Protein AF-A0A815JJA4-F1 (afdb_monomer_lite)

Radius of gyration: 31.54 Å; chains: 1; bounding box: 96×45×86 Å

InterPro domains:
  IPR000884 Thrombospondin type-1 (TSP1) repeat [PF00090] (2-48)
  IPR000884 Thrombospondin type-1 (TSP1) repeat [PF00090] (183-233)
  IPR000884 Thrombospondin type-1 (TSP1) repeat [PS50092] (186-234)
  IPR000884 Thrombospondin type-1 (TSP1) repeat [SM00209] (2-52)
  IPR000884 Thrombospondin type-1 (TSP1) repeat [SM00209] (180-234)
  IPR009465 Spondin, N-terminal [PF06468] (95-160)
  IPR009465 Spondin, N-terminal [PS51020] (1-161)
  IPR036383 Thrombospondin type-1 repeat superfamily [G3DSA:2.20.100.10] (167-235)
  IPR036383 Thrombospondin type-1 repeat superfamily [SSF82895] (183-233)
  IPR038678 Spondin, N-terminal domain superfamily [G3DSA:2.60.40.2130] (51-97)
  IPR051418 Spondin/Thrombospondin type-1 domain-containing [PTHR11311] (97-177)

Secondary structure (DSSP, 8-state):
-BPPP--SSSSSSSSS-EEEEEB--SSHHHHHHTT-----EEEEEPPTT--PPS-S--SS-----S--EEEEEEEE---TTTS-SS--S-----------B-TTS-B--EEEEEE--EE-SSB---STTSPP-B-SSPPPPEE--GGG---TTSTT-SSPPPP-EEEEEEEE----S--S-PBPPPPPPSSSSSS-EEEEEEB---TTSTTTHHHHHTTS-SEEEEEE--PPPP-

Structure (mmCIF, N/CA/C/O backbone):
data_AF-A0A815JJA4-F1
#
_entry.id   AF-A0A815JJA4-F1
#
loop_
_atom_site.group_PDB
_atom_site.id
_atom_site.type_symbol
_atom_site.label_atom_id
_atom_site.label_alt_id
_atom_site.label_comp_id
_atom_site.label_asym_id
_atom_site.label_entity_id
_atom_site.label_seq_id
_atom_site.pdbx_PDB_ins_code
_atom_site.Cartn_x
_atom_site.Cartn_y
_atom_site.Cartn_z
_atom_site.occupancy
_atom_site.B_iso_or_equiv
_atom_site.auth_seq_id
_atom_site.auth_comp_id
_atom_site.auth_asym_id
_atom_site.auth_atom_id
_atom_site.pdbx_PDB_model_num
ATOM 1 N N . MET A 1 1 ? 33.735 -17.388 -1.262 1.00 70.00 1 MET A N 1
ATOM 2 C CA . MET A 1 1 ? 32.802 -16.252 -1.071 1.00 70.00 1 MET A CA 1
ATOM 3 C C . MET A 1 1 ? 31.703 -16.696 -0.119 1.00 70.00 1 MET A C 1
ATOM 5 O O . MET A 1 1 ? 31.458 -17.895 -0.048 1.00 70.00 1 MET A O 1
ATOM 9 N N . TRP A 1 2 ? 31.114 -15.778 0.650 1.00 73.12 2 TRP A N 1
ATOM 10 C CA . TRP A 1 2 ? 29.943 -16.099 1.474 1.00 73.12 2 TRP A CA 1
ATOM 11 C C . TRP A 1 2 ? 28.730 -16.362 0.584 1.00 73.12 2 TRP A C 1
ATOM 13 O O . TRP A 1 2 ? 28.576 -15.696 -0.438 1.00 73.12 2 TRP A O 1
ATOM 23 N N . SER A 1 3 ? 27.900 -17.328 0.972 1.00 71.81 3 SER A N 1
ATOM 24 C CA . SER A 1 3 ? 26.558 -17.484 0.429 1.00 71.81 3 SER A CA 1
ATOM 25 C C . SER A 1 3 ? 25.714 -16.267 0.797 1.00 71.81 3 SER A C 1
ATOM 27 O O . SER A 1 3 ? 25.998 -15.564 1.776 1.00 71.81 3 SER A O 1
ATOM 29 N N . GLU A 1 4 ? 24.632 -16.070 0.053 1.00 70.50 4 GLU A N 1
ATOM 30 C CA . GLU A 1 4 ? 23.529 -15.240 0.525 1.00 70.50 4 GLU A CA 1
ATOM 31 C C . GLU A 1 4 ? 23.043 -15.738 1.897 1.00 70.50 4 GLU A C 1
ATOM 33 O O . GLU A 1 4 ? 23.213 -16.915 2.253 1.00 70.50 4 GLU A O 1
ATOM 38 N N . TRP A 1 5 ? 22.466 -14.832 2.686 1.00 69.50 5 TRP A N 1
ATOM 39 C CA . TRP A 1 5 ? 21.755 -15.212 3.905 1.00 69.50 5 TRP A CA 1
ATOM 40 C C . TRP A 1 5 ? 20.581 -16.120 3.551 1.00 69.50 5 TRP A C 1
ATOM 42 O O . TRP A 1 5 ? 19.977 -15.962 2.490 1.00 69.50 5 TRP A O 1
ATOM 52 N N . SER A 1 6 ? 20.250 -17.068 4.431 1.00 63.69 6 SER A N 1
ATOM 53 C CA . SER A 1 6 ? 19.069 -17.922 4.278 1.00 63.69 6 SER A CA 1
ATOM 54 C C . SER A 1 6 ? 17.806 -17.058 4.107 1.00 63.69 6 SER A C 1
ATOM 56 O O . SER A 1 6 ? 17.269 -16.548 5.089 1.00 63.69 6 SER A O 1
ATOM 58 N N . SER A 1 7 ? 17.358 -16.857 2.864 1.00 52.59 7 SER A N 1
ATOM 59 C CA . SER A 1 7 ? 16.319 -15.884 2.491 1.00 52.59 7 SER A CA 1
ATOM 60 C C . SER A 1 7 ? 15.011 -16.523 2.027 1.00 52.59 7 SER A C 1
ATOM 62 O O . SER A 1 7 ? 14.192 -15.864 1.389 1.00 52.59 7 SER A O 1
ATOM 64 N N . TYR A 1 8 ? 14.767 -17.793 2.354 1.00 37.53 8 TYR A N 1
ATOM 65 C CA . TYR A 1 8 ? 13.607 -18.499 1.821 1.00 37.53 8 TYR A CA 1
ATOM 66 C C . TYR A 1 8 ? 12.858 -19.300 2.888 1.00 37.53 8 TYR A C 1
ATOM 68 O O . TYR A 1 8 ? 13.294 -20.363 3.309 1.00 37.53 8 TYR A O 1
ATOM 76 N N . MET A 1 9 ? 11.742 -18.709 3.323 1.00 42.72 9 MET A N 1
ATOM 77 C CA . MET A 1 9 ? 10.425 -19.300 3.629 1.00 42.72 9 MET A CA 1
ATOM 78 C C . MET A 1 9 ? 10.256 -20.504 4.555 1.00 42.72 9 MET A C 1
ATOM 80 O O . MET A 1 9 ? 9.114 -20.797 4.893 1.00 42.72 9 MET A O 1
ATOM 84 N N . ASP A 1 10 ? 11.312 -21.093 5.096 1.00 37.72 10 ASP A N 1
ATOM 85 C CA . ASP A 1 10 ? 11.188 -22.093 6.152 1.00 37.72 10 ASP A CA 1
ATOM 86 C C . ASP A 1 10 ? 11.590 -21.485 7.511 1.00 37.72 10 ASP A C 1
ATOM 88 O O . ASP A 1 10 ? 12.739 -21.464 7.942 1.00 37.72 10 ASP A O 1
ATOM 92 N N . ALA A 1 11 ? 10.577 -20.939 8.186 1.00 44.81 11 ALA A N 1
ATOM 93 C CA . ALA A 1 11 ? 10.366 -21.073 9.631 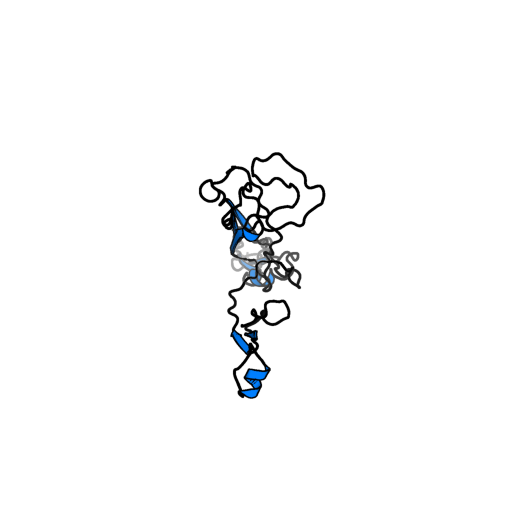1.00 44.81 11 ALA A CA 1
ATOM 94 C C . ALA A 1 11 ? 11.340 -20.466 10.677 1.00 44.81 11 ALA A C 1
ATOM 96 O O . ALA A 1 11 ? 11.295 -20.924 11.817 1.00 44.81 11 ALA A O 1
ATOM 97 N N . ILE A 1 12 ? 12.147 -19.422 10.418 1.00 44.44 12 ILE A N 1
ATOM 98 C CA . ILE A 1 12 ? 13.010 -18.858 11.504 1.00 44.44 12 ILE A CA 1
ATOM 99 C C . ILE A 1 12 ? 12.819 -17.356 11.805 1.00 44.44 12 ILE A C 1
ATOM 101 O O . ILE A 1 12 ? 13.187 -16.900 12.885 1.00 44.44 12 ILE A O 1
ATOM 105 N N . CYS A 1 13 ? 12.146 -16.575 10.954 1.00 45.44 13 CYS A N 1
ATOM 106 C CA . CYS A 1 13 ? 12.054 -15.111 11.146 1.00 45.44 13 CYS A CA 1
ATOM 107 C C . CYS A 1 13 ? 10.686 -14.583 11.625 1.00 45.44 13 CYS A C 1
ATOM 109 O O . CYS A 1 13 ? 10.365 -13.421 11.399 1.00 45.44 13 CYS A O 1
ATOM 111 N N . HIS A 1 14 ? 9.867 -15.397 12.299 1.00 41.44 14 HIS A N 1
ATOM 112 C CA . HIS A 1 14 ? 8.566 -14.947 12.834 1.00 41.44 14 HIS A CA 1
ATOM 113 C C . HIS A 1 14 ? 8.586 -14.577 14.335 1.00 41.44 14 HIS A C 1
ATOM 115 O O . HIS A 1 14 ? 7.552 -14.223 14.897 1.00 41.44 14 HIS A O 1
ATOM 121 N N . ARG A 1 15 ? 9.757 -14.634 14.988 1.00 48.94 15 ARG A N 1
ATOM 122 C CA . ARG A 1 15 ? 10.053 -14.244 16.390 1.00 48.94 15 ARG A CA 1
ATOM 123 C C . ARG A 1 15 ? 11.509 -13.729 16.470 1.00 48.94 15 ARG A C 1
ATOM 125 O O . ARG A 1 15 ? 12.200 -13.866 15.460 1.00 48.94 15 ARG A O 1
ATOM 132 N N . PRO A 1 16 ? 12.017 -13.161 17.594 1.00 50.44 16 PRO A N 1
ATOM 133 C CA . PRO A 1 16 ? 13.457 -12.914 17.742 1.00 50.44 16 PRO A CA 1
ATOM 134 C C . PRO A 1 16 ? 14.233 -14.198 17.421 1.00 50.44 16 PRO A C 1
ATOM 136 O O . PRO A 1 16 ? 14.114 -15.198 18.126 1.00 50.44 16 PRO A O 1
ATOM 139 N N . GLY A 1 17 ? 14.957 -14.174 16.305 1.00 53.09 17 GLY A N 1
ATOM 140 C CA . GLY A 1 17 ? 15.601 -15.332 15.696 1.00 53.09 17 GLY A CA 1
ATOM 141 C C . GLY A 1 17 ? 16.920 -14.943 15.036 1.00 53.09 17 GLY A C 1
ATOM 142 O O . GLY A 1 17 ? 17.246 -13.758 14.916 1.00 53.09 17 GLY A O 1
ATOM 143 N N . THR A 1 18 ? 17.686 -15.944 14.616 1.00 64.25 18 THR A N 1
ATOM 144 C CA . THR A 1 18 ? 19.052 -15.778 14.106 1.00 64.25 18 THR A CA 1
ATOM 145 C C . THR A 1 18 ? 19.139 -16.332 12.682 1.00 64.25 18 THR A C 1
ATOM 147 O O . THR A 1 18 ? 18.810 -17.495 12.464 1.00 64.25 18 THR A O 1
ATOM 150 N N . GLN A 1 19 ? 19.561 -15.519 11.710 1.00 70.19 19 GLN A N 1
ATOM 151 C CA . GLN A 1 19 ? 19.849 -15.951 10.335 1.00 70.19 19 GLN A CA 1
ATOM 152 C C . GLN A 1 19 ? 21.268 -16.505 10.227 1.00 70.19 19 GLN A C 1
ATOM 154 O O . GLN A 1 19 ? 22.142 -16.108 11.000 1.00 70.19 19 GLN A O 1
ATOM 159 N N . ILE A 1 20 ? 21.496 -17.405 9.263 1.00 72.69 20 ILE A N 1
ATOM 160 C CA . ILE A 1 20 ? 22.788 -18.071 9.043 1.00 72.69 20 ILE A CA 1
ATOM 161 C C . ILE A 1 20 ? 23.203 -17.939 7.573 1.00 72.69 20 ILE A C 1
ATOM 163 O O . ILE A 1 20 ? 22.369 -18.025 6.670 1.00 72.69 20 ILE A O 1
ATOM 167 N N . ARG A 1 21 ? 24.499 -17.751 7.321 1.00 77.75 21 ARG A N 1
ATOM 168 C CA . ARG A 1 21 ? 25.115 -17.916 5.996 1.00 77.75 21 ARG A CA 1
ATOM 169 C C . ARG A 1 21 ? 26.373 -18.760 6.095 1.00 77.75 21 ARG A C 1
ATOM 171 O O . ARG A 1 21 ? 27.016 -18.792 7.145 1.00 77.75 21 ARG A O 1
ATOM 178 N N . THR A 1 22 ? 26.744 -19.414 5.000 1.00 80.50 22 THR A N 1
ATOM 179 C CA . THR A 1 22 ? 27.909 -20.305 4.963 1.00 80.50 22 THR A CA 1
ATOM 180 C C . THR A 1 22 ? 28.898 -19.875 3.886 1.00 80.50 22 THR A C 1
ATOM 182 O O . THR A 1 22 ? 28.557 -19.157 2.950 1.00 80.50 22 THR A O 1
ATOM 185 N N . ARG A 1 23 ? 30.162 -20.265 4.010 1.00 82.75 23 ARG A N 1
ATOM 186 C CA . ARG A 1 23 ? 31.167 -20.115 2.951 1.00 82.75 23 ARG A CA 1
ATOM 187 C C . ARG A 1 23 ? 31.972 -21.393 2.823 1.00 82.75 23 ARG A C 1
ATOM 189 O O . ARG A 1 23 ? 32.096 -22.155 3.770 1.00 82.75 23 ARG A O 1
ATOM 196 N N . THR A 1 24 ? 32.585 -21.602 1.670 1.00 81.75 24 THR A N 1
ATOM 197 C CA . THR A 1 24 ? 33.495 -22.730 1.449 1.00 81.75 24 THR A CA 1
ATOM 198 C C . THR A 1 24 ? 34.906 -22.232 1.160 1.00 81.75 24 THR A C 1
ATOM 200 O O . THR A 1 24 ? 35.096 -21.117 0.660 1.00 81.75 24 THR A O 1
ATOM 203 N N . TYR A 1 25 ? 35.905 -23.067 1.457 1.00 78.38 25 TYR A N 1
ATOM 204 C CA . TYR A 1 25 ? 37.277 -22.831 1.010 1.00 78.38 25 TYR A CA 1
ATOM 205 C C . TYR A 1 25 ? 37.347 -22.843 -0.519 1.00 78.38 25 TYR A C 1
ATOM 207 O O . TYR A 1 25 ? 36.684 -23.659 -1.161 1.00 78.38 25 TYR A O 1
ATOM 215 N N . ALA A 1 26 ? 38.154 -21.945 -1.089 1.00 77.88 26 ALA A N 1
ATOM 216 C CA . ALA A 1 26 ? 38.373 -21.879 -2.535 1.00 77.88 26 ALA A CA 1
ATOM 217 C C . ALA A 1 26 ? 38.993 -23.182 -3.077 1.00 77.88 26 ALA A C 1
ATOM 219 O O . ALA A 1 26 ? 38.579 -23.661 -4.127 1.00 77.88 26 ALA A O 1
ATOM 220 N N . ASP A 1 27 ? 39.909 -23.792 -2.314 1.00 82.31 27 ASP A N 1
ATOM 221 C CA . ASP A 1 27 ? 40.402 -25.155 -2.522 1.00 82.31 27 ASP A CA 1
ATOM 222 C C . ASP A 1 27 ? 40.318 -25.933 -1.203 1.00 82.31 27 ASP A C 1
ATOM 224 O O . ASP A 1 27 ? 41.052 -25.687 -0.242 1.00 82.31 27 ASP A O 1
ATOM 228 N N . LYS A 1 28 ? 39.392 -26.893 -1.158 1.00 80.44 28 LYS A N 1
ATOM 229 C CA . LYS A 1 28 ? 39.133 -27.720 0.023 1.00 80.44 28 LYS A CA 1
ATOM 230 C C . LYS A 1 28 ? 40.319 -28.623 0.376 1.00 80.44 28 LYS A C 1
ATOM 232 O O . LYS A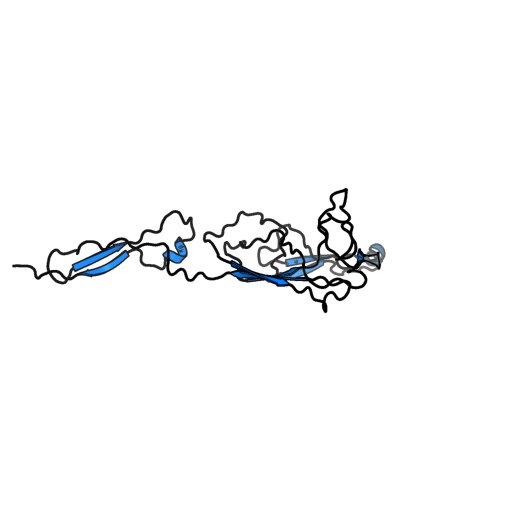 1 28 ? 40.544 -28.869 1.556 1.00 80.44 28 LYS A O 1
ATOM 237 N N . ARG A 1 29 ? 41.078 -29.114 -0.612 1.00 82.12 29 ARG A N 1
ATOM 238 C CA . ARG A 1 29 ? 42.210 -30.027 -0.381 1.00 82.12 29 ARG A CA 1
ATOM 239 C C . ARG A 1 29 ? 43.414 -29.274 0.165 1.00 82.12 29 ARG A C 1
ATOM 241 O O . ARG A 1 29 ? 44.004 -29.730 1.140 1.00 82.12 29 ARG A O 1
ATOM 248 N N . ALA A 1 30 ? 43.725 -28.111 -0.407 1.00 85.06 30 ALA A N 1
ATOM 249 C CA . ALA A 1 30 ? 44.793 -27.249 0.096 1.00 85.06 30 ALA A CA 1
ATOM 250 C C . ALA A 1 30 ? 44.508 -26.770 1.532 1.00 85.06 30 ALA A C 1
ATOM 252 O O . ALA A 1 30 ? 45.386 -26.840 2.387 1.00 85.06 30 ALA A O 1
ATOM 253 N N . ALA A 1 31 ? 43.264 -26.373 1.828 1.00 80.19 31 ALA A N 1
ATOM 254 C CA . ALA A 1 31 ? 42.859 -25.952 3.172 1.00 80.19 31 ALA A CA 1
ATOM 255 C C . ALA A 1 31 ? 42.917 -27.091 4.210 1.00 80.19 31 ALA A C 1
ATOM 257 O O . ALA A 1 31 ? 43.327 -26.871 5.348 1.00 80.19 31 ALA A O 1
ATOM 258 N N . MET A 1 32 ? 42.545 -28.317 3.818 1.00 80.12 32 MET A N 1
ATOM 259 C CA . MET A 1 32 ? 42.655 -29.502 4.681 1.00 80.12 32 MET A CA 1
ATOM 260 C C . MET A 1 32 ? 44.113 -29.893 4.946 1.00 80.12 32 MET A C 1
ATOM 262 O O . MET A 1 32 ? 44.450 -30.220 6.080 1.00 80.12 32 MET A O 1
ATOM 266 N N . ALA A 1 33 ? 44.980 -29.817 3.930 1.00 84.00 33 ALA A N 1
ATOM 267 C CA . ALA A 1 33 ? 46.415 -30.070 4.075 1.00 84.00 33 ALA A CA 1
ATOM 268 C C . ALA A 1 33 ? 47.118 -29.008 4.942 1.00 84.00 33 ALA A C 1
ATOM 270 O O . ALA A 1 33 ? 48.091 -29.317 5.623 1.00 84.00 33 ALA A O 1
ATOM 271 N N . ALA A 1 34 ? 46.607 -27.773 4.943 1.00 85.06 34 ALA A N 1
ATOM 272 C CA . ALA A 1 34 ? 47.096 -26.667 5.763 1.00 85.06 34 ALA A CA 1
ATOM 273 C C . ALA A 1 34 ? 46.425 -26.567 7.150 1.00 85.06 34 ALA A C 1
ATOM 275 O O . ALA A 1 34 ? 46.671 -25.602 7.870 1.00 85.06 34 ALA A O 1
ATOM 276 N N . HIS A 1 35 ? 45.576 -27.532 7.530 1.00 85.38 35 HIS A N 1
ATOM 277 C CA . HIS A 1 35 ? 44.852 -27.553 8.809 1.00 85.38 35 HIS A CA 1
ATOM 278 C C . HIS A 1 35 ? 44.078 -26.258 9.130 1.00 85.38 35 HIS A C 1
ATOM 280 O O . HIS A 1 35 ? 44.034 -25.818 10.279 1.00 85.38 35 HIS A O 1
ATOM 286 N N . CYS A 1 36 ? 43.443 -25.633 8.135 1.00 77.81 36 CYS A N 1
ATOM 287 C CA . CYS A 1 36 ? 42.623 -24.446 8.378 1.00 77.81 36 CYS A CA 1
ATOM 288 C C . CYS A 1 36 ? 41.394 -24.784 9.248 1.00 77.81 36 CYS A C 1
ATOM 290 O O . CYS A 1 36 ? 40.641 -25.702 8.927 1.00 77.81 36 CYS A O 1
ATOM 292 N N . THR A 1 37 ? 41.162 -24.014 10.317 1.00 76.25 37 THR A N 1
ATOM 293 C CA . THR A 1 37 ? 40.048 -24.191 11.276 1.00 76.25 37 THR A CA 1
ATOM 294 C C . THR A 1 37 ? 39.098 -22.990 11.315 1.00 76.25 37 THR A C 1
ATOM 296 O O . THR A 1 37 ? 38.475 -22.694 12.334 1.00 76.25 37 THR A O 1
ATOM 299 N N . GLU A 1 38 ? 38.985 -22.255 10.207 1.00 76.31 38 GLU A N 1
ATOM 300 C CA . GLU A 1 38 ? 38.074 -21.110 10.149 1.00 76.31 38 GLU A CA 1
ATOM 301 C C . GLU A 1 38 ? 36.610 -21.547 10.263 1.00 76.31 38 GLU A C 1
ATOM 303 O O . GLU A 1 38 ? 36.169 -22.460 9.566 1.00 76.31 38 GLU A O 1
ATOM 308 N N . HIS A 1 39 ? 35.831 -20.835 11.081 1.00 73.19 39 HIS A N 1
ATOM 309 C CA . HIS A 1 39 ? 34.388 -21.034 11.142 1.00 73.19 39 HIS A CA 1
ATOM 310 C C . HIS A 1 39 ? 33.769 -20.614 9.799 1.00 73.19 39 HIS A C 1
ATOM 312 O O . HIS A 1 39 ? 33.874 -19.462 9.358 1.00 73.19 39 HIS A O 1
ATOM 318 N N . LEU A 1 40 ? 33.173 -21.585 9.110 1.00 82.56 40 LEU A N 1
ATOM 319 C CA . LEU A 1 40 ? 32.601 -21.425 7.773 1.00 82.56 40 LEU A CA 1
ATOM 320 C C . LEU A 1 40 ? 31.126 -21.009 7.805 1.00 82.56 40 LEU A C 1
ATOM 322 O O . LEU A 1 40 ? 30.512 -20.862 6.752 1.00 82.56 40 LEU A O 1
ATOM 326 N N . GLU A 1 41 ? 30.583 -20.773 8.997 1.00 81.31 41 GLU A N 1
ATOM 327 C CA . GLU A 1 41 ? 29.208 -20.344 9.238 1.00 81.31 41 GLU A CA 1
ATOM 328 C C . GLU A 1 41 ? 29.199 -19.025 10.008 1.00 81.31 41 GLU A C 1
ATOM 330 O O . GLU A 1 41 ? 29.985 -18.836 10.941 1.00 81.31 41 GLU A O 1
ATOM 335 N N . GLN A 1 42 ? 28.306 -18.117 9.628 1.00 83.06 42 GLN A N 1
ATOM 336 C CA . GLN A 1 42 ? 28.081 -16.858 10.327 1.00 83.06 42 GLN A CA 1
ATOM 337 C C . GLN A 1 42 ? 26.613 -16.734 10.707 1.00 83.06 42 GLN A C 1
ATOM 339 O O . GLN A 1 42 ? 25.745 -17.024 9.890 1.00 83.06 42 GLN A O 1
ATOM 344 N N . GLN A 1 43 ? 26.364 -16.261 11.927 1.00 79.06 43 GLN A N 1
ATOM 345 C CA . GLN A 1 43 ? 25.036 -16.054 12.489 1.00 79.06 43 GLN A CA 1
ATOM 346 C C . GLN A 1 43 ? 24.777 -14.564 12.761 1.00 79.06 43 GLN A C 1
ATOM 348 O O . GLN A 1 43 ? 25.689 -13.854 13.186 1.00 79.06 43 GLN A O 1
ATOM 353 N N . GLN A 1 44 ? 23.550 -14.087 12.534 1.00 73.44 44 GLN A N 1
ATOM 354 C CA . GLN A 1 44 ? 23.136 -12.705 12.810 1.00 73.44 44 GLN A CA 1
ATOM 355 C C . GLN A 1 44 ? 21.711 -12.649 13.382 1.00 73.44 44 GLN A C 1
ATOM 357 O O . GLN A 1 44 ? 20.813 -13.308 12.868 1.00 73.44 44 GLN A O 1
ATOM 362 N N . GLN A 1 45 ? 21.488 -11.842 14.427 1.00 63.25 45 GLN A N 1
ATOM 363 C CA . GLN A 1 45 ? 20.147 -11.589 14.971 1.00 63.25 45 GLN A CA 1
ATOM 364 C C . GLN A 1 45 ? 19.293 -10.766 14.005 1.00 63.25 45 GLN A C 1
ATOM 366 O O . GLN A 1 45 ? 19.736 -9.744 13.479 1.00 63.25 45 GLN A O 1
ATOM 371 N N . CYS A 1 46 ? 18.044 -11.188 13.821 1.00 58.03 46 CYS A N 1
ATOM 372 C CA . CYS A 1 46 ? 17.061 -10.443 13.045 1.00 58.03 46 CYS A CA 1
ATOM 373 C C . CYS A 1 46 ? 16.567 -9.242 13.858 1.00 58.03 46 CYS A C 1
ATOM 375 O O . CYS A 1 46 ? 16.036 -9.418 14.956 1.00 58.03 46 CYS A O 1
ATOM 377 N N . THR A 1 47 ? 16.679 -8.031 13.317 1.00 53.03 47 THR A N 1
ATOM 378 C CA . THR A 1 47 ? 15.898 -6.884 13.793 1.00 53.03 47 THR A CA 1
ATOM 379 C C . THR A 1 47 ? 14.523 -6.929 13.120 1.00 53.03 47 THR A C 1
ATOM 381 O O . THR A 1 47 ? 14.416 -7.257 11.940 1.00 53.03 47 THR A O 1
ATOM 384 N N . LEU A 1 48 ? 13.446 -6.639 13.858 1.00 49.75 48 LEU A N 1
ATOM 385 C CA . LEU A 1 48 ? 12.049 -6.697 13.381 1.00 49.75 48 LEU A CA 1
ATOM 386 C C . LEU A 1 48 ? 11.690 -5.640 12.307 1.00 49.75 48 LEU A C 1
ATOM 388 O O . LEU A 1 48 ? 10.520 -5.348 12.093 1.00 49.75 48 LEU A O 1
ATOM 392 N N . GLU A 1 49 ? 12.664 -5.069 11.603 1.00 41.12 49 GLU A N 1
ATOM 393 C CA . GLU A 1 49 ? 12.455 -3.984 10.634 1.00 41.12 49 GLU A CA 1
ATOM 394 C C . GLU A 1 49 ? 12.327 -4.452 9.180 1.00 41.12 49 GLU A C 1
ATOM 396 O O . GLU A 1 49 ? 12.377 -3.643 8.256 1.00 41.12 49 GLU A O 1
ATOM 401 N N . TYR A 1 50 ? 12.123 -5.748 8.943 1.00 39.56 50 TYR A N 1
ATOM 402 C CA . TYR A 1 50 ? 11.883 -6.252 7.595 1.00 39.56 50 TYR A CA 1
ATOM 403 C C . TYR A 1 50 ? 10.409 -6.605 7.399 1.00 39.56 50 TYR A C 1
ATOM 405 O O . TYR A 1 50 ? 9.978 -7.716 7.703 1.00 39.56 50 TYR A O 1
ATOM 413 N N . ILE A 1 51 ? 9.637 -5.651 6.872 1.00 44.91 51 ILE A N 1
ATOM 414 C CA . ILE A 1 51 ? 8.360 -5.936 6.209 1.00 44.91 51 ILE A CA 1
ATOM 415 C C . ILE A 1 51 ? 8.728 -6.454 4.812 1.00 44.91 51 ILE A C 1
ATOM 417 O O . ILE A 1 51 ? 9.223 -5.669 3.997 1.00 44.91 51 ILE A O 1
ATOM 421 N N . PRO A 1 52 ? 8.553 -7.752 4.507 1.00 43.00 52 PRO A N 1
ATOM 422 C CA . PRO A 1 52 ? 8.857 -8.258 3.180 1.00 43.00 52 PRO A CA 1
ATOM 423 C C . PRO A 1 52 ? 7.931 -7.578 2.174 1.00 43.00 52 PRO A C 1
ATOM 425 O O . PRO A 1 52 ? 6.717 -7.521 2.382 1.00 43.00 52 PRO A O 1
ATOM 428 N N . LYS A 1 53 ? 8.497 -7.092 1.066 1.00 42.44 53 LYS A N 1
ATOM 429 C CA . LYS A 1 53 ? 7.714 -6.769 -0.129 1.00 42.44 53 LYS A CA 1
ATOM 430 C C . LYS A 1 53 ? 6.889 -8.006 -0.495 1.00 42.44 53 LYS A C 1
ATOM 432 O O . LYS A 1 53 ? 7.441 -9.092 -0.673 1.00 42.44 53 LYS A O 1
ATOM 437 N N . ALA A 1 54 ? 5.572 -7.841 -0.502 1.00 42.69 54 ALA A N 1
ATOM 438 C CA . ALA A 1 54 ? 4.597 -8.912 -0.614 1.00 42.69 54 ALA A CA 1
ATOM 439 C C . ALA A 1 54 ? 4.803 -9.740 -1.893 1.00 42.69 54 ALA A C 1
ATOM 441 O O . ALA A 1 54 ? 4.644 -9.225 -2.993 1.00 42.69 54 ALA A O 1
ATOM 442 N N . VAL A 1 55 ? 5.116 -11.034 -1.745 1.00 43.41 55 VAL A N 1
ATOM 443 C CA . VAL A 1 55 ? 4.862 -12.057 -2.786 1.00 43.41 55 VAL A CA 1
ATOM 444 C C . VAL A 1 55 ? 4.277 -13.354 -2.207 1.00 43.41 55 VAL A C 1
ATOM 446 O O . VAL A 1 55 ? 3.922 -14.254 -2.957 1.00 43.41 55 VAL A O 1
ATOM 449 N N . HIS A 1 56 ? 4.059 -13.474 -0.896 1.00 43.31 56 HIS A N 1
ATOM 450 C CA . HIS A 1 56 ? 3.308 -14.614 -0.371 1.00 43.31 56 HIS A CA 1
ATOM 451 C C . HIS A 1 56 ? 2.050 -14.144 0.324 1.00 43.31 56 HIS A C 1
ATOM 453 O O . HIS A 1 56 ? 2.127 -13.465 1.343 1.00 43.31 56 HIS A O 1
ATOM 459 N N . ARG A 1 57 ? 0.907 -14.587 -0.221 1.00 45.81 57 ARG A N 1
ATOM 460 C CA . ARG A 1 57 ? -0.338 -14.729 0.533 1.00 45.81 57 ARG A CA 1
ATOM 461 C C . ARG A 1 57 ? 0.059 -15.316 1.893 1.00 45.81 57 ARG A C 1
ATOM 463 O O . ARG A 1 57 ? 0.636 -16.411 1.888 1.00 45.81 57 ARG A O 1
ATOM 470 N N . PRO A 1 58 ? -0.161 -14.618 3.019 1.00 49.16 58 PRO A N 1
ATOM 471 C CA . PRO A 1 58 ? 0.213 -15.147 4.316 1.00 49.16 58 PRO A CA 1
ATOM 472 C C . PRO A 1 58 ? -0.399 -16.547 4.463 1.00 49.16 58 PRO A C 1
ATOM 474 O O . PRO A 1 58 ? -1.523 -16.773 4.005 1.00 49.16 58 PRO A O 1
ATOM 477 N N . PRO A 1 59 ? 0.309 -17.510 5.080 1.00 56.44 59 PRO A N 1
ATOM 478 C CA . PRO A 1 59 ? -0.210 -18.868 5.267 1.00 56.44 59 PRO A CA 1
ATOM 479 C C . PRO A 1 59 ? -1.490 -18.911 6.122 1.00 56.44 59 PRO A C 1
ATOM 481 O O . PRO A 1 59 ? -2.097 -19.969 6.271 1.00 56.44 59 PRO A O 1
ATOM 484 N N . TYR A 1 60 ? -1.920 -17.763 6.651 1.00 57.22 60 TYR A N 1
ATOM 485 C CA . TYR A 1 60 ? -3.112 -17.597 7.458 1.00 57.22 60 TYR A CA 1
ATOM 486 C C . TYR A 1 60 ? -4.070 -16.599 6.797 1.00 57.22 60 TYR A C 1
ATOM 488 O O . TYR A 1 60 ? -3.626 -15.550 6.319 1.00 57.22 60 TYR A O 1
ATOM 496 N N . PRO A 1 61 ? -5.384 -16.890 6.781 1.00 70.00 61 PRO A N 1
ATOM 497 C CA . PRO A 1 61 ? -6.385 -15.892 6.432 1.00 70.00 61 PRO A CA 1
ATOM 498 C C . PRO A 1 61 ? -6.261 -14.689 7.376 1.00 70.00 61 PRO A C 1
ATOM 500 O O . PRO A 1 61 ? -5.886 -14.847 8.540 1.00 70.00 61 PRO A O 1
ATOM 503 N N . CYS A 1 62 ? -6.569 -13.491 6.875 1.00 73.38 62 CYS A N 1
ATOM 504 C CA . CYS A 1 62 ? -6.534 -12.276 7.684 1.00 73.38 62 CYS A CA 1
ATOM 505 C C . CYS A 1 62 ? -7.356 -12.455 8.973 1.00 73.38 62 CYS A C 1
ATOM 507 O O . CYS A 1 62 ? -8.515 -12.863 8.918 1.00 73.38 62 CYS A O 1
ATOM 509 N N . CYS A 1 63 ? -6.735 -12.155 10.118 1.00 69.69 63 CYS A N 1
ATOM 510 C CA . CYS A 1 63 ? -7.339 -12.235 11.450 1.00 69.69 63 CYS A CA 1
ATOM 511 C C . CYS A 1 63 ? -7.640 -10.861 12.057 1.00 69.69 63 CYS A C 1
ATOM 513 O O . CYS A 1 63 ? -7.995 -10.793 13.229 1.00 69.69 63 CYS A O 1
ATOM 515 N N . ALA A 1 64 ? -7.473 -9.772 11.296 1.00 73.38 64 ALA A N 1
ATOM 516 C CA . ALA A 1 64 ? -7.985 -8.471 11.706 1.00 73.38 64 ALA A CA 1
ATOM 517 C C . ALA A 1 64 ? -9.517 -8.530 11.737 1.00 73.38 64 ALA A C 1
ATOM 519 O O . ALA A 1 64 ? -10.147 -9.140 10.872 1.00 73.38 64 ALA A O 1
ATOM 520 N N . CYS A 1 65 ? -10.106 -7.936 12.763 1.00 60.03 65 CYS A N 1
ATOM 521 C CA . CYS A 1 65 ? -11.509 -8.169 13.105 1.00 60.03 65 CYS A CA 1
ATOM 522 C C . CYS A 1 65 ? -12.368 -6.899 13.049 1.00 60.03 65 CYS A C 1
ATOM 524 O O . CYS A 1 65 ? -13.575 -6.964 13.268 1.00 60.03 65 CYS A O 1
ATOM 526 N N . ASP A 1 66 ? -11.747 -5.753 12.790 1.00 68.88 66 ASP A N 1
ATOM 527 C CA . ASP A 1 66 ? -12.394 -4.503 12.417 1.00 68.88 66 ASP A CA 1
ATOM 528 C C . ASP A 1 66 ? -12.101 -4.180 10.946 1.00 68.88 66 ASP A C 1
ATOM 530 O O . ASP A 1 66 ? -11.247 -4.804 10.323 1.00 68.88 66 ASP A O 1
ATOM 534 N N . GLU A 1 67 ? -12.817 -3.217 10.374 1.00 77.88 67 GLU A N 1
ATOM 535 C CA . GLU A 1 67 ? -12.513 -2.685 9.046 1.00 77.88 67 GLU A CA 1
ATOM 536 C C . GLU A 1 67 ? -11.606 -1.458 9.175 1.00 77.88 67 GLU A C 1
ATOM 538 O O . GLU A 1 67 ? -11.777 -0.631 10.071 1.00 77.88 67 GLU A O 1
ATOM 543 N N . ALA A 1 68 ? -10.666 -1.297 8.244 1.00 79.06 68 ALA A N 1
ATOM 544 C CA . ALA A 1 68 ? -9.834 -0.103 8.160 1.00 79.06 68 ALA A CA 1
ATOM 545 C C . ALA A 1 68 ? -10.077 0.644 6.851 1.00 79.06 68 ALA A C 1
ATOM 547 O O . ALA A 1 68 ? -10.164 0.052 5.773 1.00 79.06 68 ALA A O 1
ATOM 548 N N . LYS A 1 69 ? -10.134 1.975 6.941 1.00 84.38 69 LYS A N 1
ATOM 549 C CA . LYS A 1 69 ? -10.125 2.848 5.767 1.00 84.38 69 LYS A CA 1
ATOM 550 C C . LYS A 1 69 ? -8.702 3.303 5.481 1.00 84.38 69 LYS A C 1
ATOM 552 O O . LY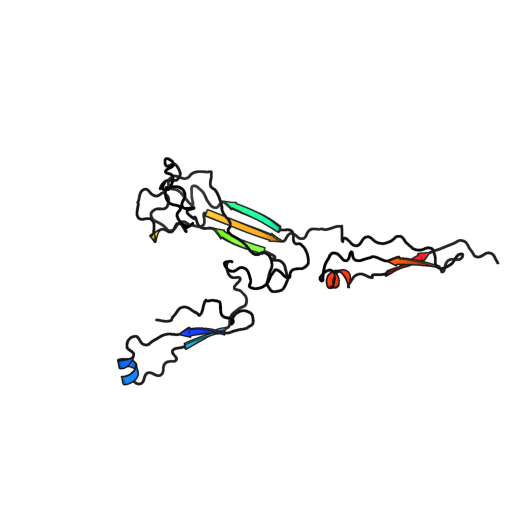S A 1 69 ? -7.929 3.617 6.387 1.00 84.38 69 LYS A O 1
ATOM 557 N N . PHE A 1 70 ? -8.377 3.374 4.199 1.00 88.38 70 PHE A N 1
ATOM 558 C CA . PHE A 1 70 ? -7.058 3.750 3.717 1.00 88.38 70 PHE A CA 1
ATOM 559 C C . PHE A 1 70 ? -7.168 4.850 2.675 1.00 88.38 70 PHE A C 1
ATOM 561 O O . PHE A 1 70 ? -8.059 4.839 1.827 1.00 88.38 70 PHE A O 1
ATOM 568 N N . GLN A 1 71 ? -6.228 5.784 2.726 1.00 90.38 71 GLN A N 1
ATOM 569 C CA . GLN A 1 71 ? -5.989 6.741 1.663 1.00 90.38 71 GLN A CA 1
ATOM 570 C C . GLN A 1 71 ? -4.853 6.223 0.787 1.00 90.38 71 GLN A C 1
ATOM 572 O O . GLN A 1 71 ? -3.746 5.991 1.275 1.00 90.38 71 GLN A O 1
ATOM 577 N N . PHE A 1 72 ? -5.137 6.077 -0.504 1.00 90.94 72 PHE A N 1
ATOM 578 C CA . PHE A 1 72 ? -4.160 5.714 -1.521 1.00 90.94 72 PHE A CA 1
ATOM 579 C C . PHE A 1 72 ? -3.765 6.968 -2.289 1.00 90.94 72 PHE A C 1
ATOM 581 O O . PHE A 1 72 ? -4.615 7.649 -2.862 1.00 90.94 72 PHE A O 1
ATOM 588 N N . THR A 1 73 ? -2.469 7.248 -2.320 1.00 88.38 73 THR A N 1
ATOM 589 C CA . THR A 1 73 ? -1.899 8.348 -3.087 1.00 88.38 73 THR A CA 1
ATOM 590 C C . THR A 1 73 ? -0.897 7.778 -4.066 1.00 88.38 73 THR A C 1
ATOM 592 O O . THR A 1 73 ? 0.119 7.199 -3.677 1.00 88.38 73 THR A O 1
ATOM 595 N N . PHE A 1 74 ? -1.184 7.967 -5.348 1.00 88.44 74 PHE A N 1
ATOM 596 C CA . PHE A 1 74 ? -0.274 7.615 -6.417 1.00 88.44 74 PHE A CA 1
ATOM 597 C C . PHE A 1 74 ? 0.444 8.869 -6.908 1.00 88.44 74 PHE A C 1
ATOM 599 O O . PHE A 1 74 ? -0.189 9.799 -7.405 1.00 88.44 74 PHE A O 1
ATOM 606 N N . GLN A 1 75 ? 1.763 8.905 -6.756 1.00 87.81 75 GLN A N 1
ATOM 607 C CA . GLN A 1 75 ? 2.586 10.015 -7.218 1.00 87.81 75 GLN A CA 1
ATOM 608 C C . GLN A 1 75 ? 3.414 9.567 -8.422 1.00 87.81 75 GLN A C 1
ATOM 610 O O . GLN A 1 75 ? 4.316 8.739 -8.294 1.00 87.81 75 GLN A O 1
ATOM 615 N N . GLY A 1 76 ? 3.132 10.148 -9.588 1.00 84.56 76 GLY A N 1
ATOM 616 C CA . GLY A 1 76 ? 3.978 9.997 -10.767 1.00 84.56 76 GLY A CA 1
ATOM 617 C C . GLY A 1 76 ? 5.338 10.659 -10.540 1.00 84.56 76 GLY A C 1
ATOM 618 O O . GLY A 1 76 ? 5.415 11.840 -10.210 1.00 84.56 76 GLY A O 1
ATOM 619 N N . LEU A 1 77 ? 6.412 9.890 -10.713 1.00 85.31 77 LEU A N 1
ATOM 620 C CA . LEU A 1 77 ? 7.800 10.371 -10.760 1.00 85.31 77 LEU A CA 1
ATOM 621 C C . LEU A 1 77 ? 8.327 10.429 -12.204 1.00 85.31 77 LEU A C 1
ATOM 623 O O . LEU A 1 77 ? 9.475 10.807 -12.449 1.00 85.31 77 LEU A O 1
ATOM 627 N N . TRP A 1 78 ? 7.486 10.058 -13.169 1.00 81.19 78 TRP A N 1
ATOM 628 C CA . TRP A 1 78 ? 7.750 10.194 -14.590 1.00 81.19 78 TRP A CA 1
ATOM 629 C C . TRP A 1 78 ? 7.718 11.672 -14.989 1.00 81.19 78 TRP A C 1
ATOM 631 O O . TRP A 1 78 ? 6.681 12.328 -14.947 1.00 81.19 78 TRP A O 1
ATOM 641 N N . SER A 1 79 ? 8.859 12.202 -15.425 1.00 81.31 79 SER A N 1
ATOM 642 C CA . SER A 1 79 ? 8.997 13.575 -15.912 1.00 81.31 79 SER A CA 1
ATOM 643 C C . SER A 1 79 ? 10.018 13.649 -17.048 1.00 81.31 79 SER A C 1
ATOM 645 O O . SER A 1 79 ? 10.828 12.740 -17.210 1.00 81.31 79 SER A O 1
ATOM 647 N N . LYS A 1 80 ? 10.054 14.768 -17.781 1.00 79.06 80 LYS A N 1
ATOM 648 C CA . LYS A 1 80 ? 11.091 15.035 -18.795 1.00 79.06 80 LYS A CA 1
ATOM 649 C C . LYS A 1 80 ? 12.515 15.052 -18.209 1.00 79.06 80 LYS A C 1
ATOM 651 O O . LYS A 1 80 ? 13.483 14.908 -18.943 1.00 79.06 80 LYS A O 1
ATOM 656 N N . GLN A 1 81 ? 12.652 15.244 -16.896 1.00 79.06 81 GLN A N 1
ATOM 657 C CA . GLN A 1 81 ? 13.942 15.232 -16.201 1.00 79.06 81 GLN A CA 1
ATOM 658 C C . GLN A 1 81 ? 14.381 13.807 -15.839 1.00 79.06 81 GLN A C 1
ATOM 660 O O . GLN A 1 81 ? 15.540 13.462 -16.040 1.00 79.06 81 GLN A O 1
ATOM 665 N N . SER A 1 82 ? 13.464 12.974 -15.336 1.00 77.06 82 SER A N 1
ATOM 666 C CA . SER A 1 82 ? 13.743 11.575 -14.973 1.00 77.06 82 SER A CA 1
ATOM 667 C C . SER A 1 82 ? 13.771 10.635 -16.183 1.00 77.06 82 SER A C 1
ATOM 669 O O . SER A 1 82 ? 14.505 9.650 -16.170 1.00 77.06 82 SER A O 1
ATOM 671 N N . TYR A 1 83 ? 13.024 10.968 -17.238 1.00 78.75 83 TYR A N 1
ATOM 672 C CA . TYR A 1 83 ? 12.898 10.215 -18.486 1.00 78.75 83 TYR A CA 1
ATOM 673 C C . TYR A 1 83 ? 13.009 11.163 -19.689 1.00 78.75 83 TYR A C 1
ATOM 675 O O . TYR A 1 83 ? 11.996 11.544 -20.268 1.00 78.75 83 TYR A O 1
ATOM 683 N N . PRO A 1 84 ? 14.226 11.599 -20.058 1.00 71.75 84 PRO A N 1
ATOM 684 C CA . PRO A 1 84 ? 14.421 12.640 -21.071 1.00 71.75 84 PRO A CA 1
ATOM 685 C C . PRO A 1 84 ? 14.246 12.161 -22.518 1.00 71.75 84 PRO A C 1
ATOM 687 O O . PRO A 1 84 ? 13.998 12.984 -23.400 1.00 71.75 84 PRO A O 1
ATOM 690 N N . LYS A 1 85 ? 14.389 10.857 -22.780 1.00 71.62 85 LYS A N 1
ATOM 691 C CA . LYS A 1 85 ? 14.300 10.273 -24.124 1.00 71.62 85 LYS A CA 1
ATOM 692 C C . LYS A 1 85 ? 12.840 9.975 -24.471 1.00 71.62 85 LYS A C 1
ATOM 694 O O . LYS A 1 85 ? 12.200 9.224 -23.748 1.00 71.62 85 LYS A O 1
ATOM 699 N N . ASP A 1 86 ? 12.339 10.575 -25.550 1.00 67.06 86 ASP A N 1
ATOM 700 C CA . ASP A 1 86 ? 10.999 10.353 -26.129 1.00 67.06 86 ASP A CA 1
ATOM 701 C C . ASP A 1 86 ? 9.818 10.534 -25.144 1.00 67.06 86 ASP A C 1
ATOM 703 O O . ASP A 1 86 ? 8.774 9.905 -25.283 1.00 67.06 86 ASP A O 1
ATOM 707 N N . TRP A 1 87 ? 9.988 11.382 -24.120 1.00 66.44 87 TRP A N 1
ATOM 708 C CA . TRP A 1 87 ? 9.023 11.583 -23.030 1.00 66.44 87 TRP A CA 1
ATOM 709 C C . TRP A 1 87 ? 7.580 11.820 -23.514 1.00 66.44 87 TRP A C 1
ATOM 711 O O . TRP A 1 87 ? 7.339 12.713 -24.330 1.00 66.44 87 TRP A O 1
ATOM 721 N N . LEU A 1 88 ? 6.623 11.104 -22.914 1.00 60.62 88 LEU A N 1
ATOM 722 C CA . LEU A 1 88 ? 5.183 11.313 -23.077 1.00 60.62 88 LEU A CA 1
ATOM 723 C C . LEU A 1 88 ? 4.502 11.605 -21.717 1.00 60.62 88 LEU A C 1
ATOM 725 O O . LEU A 1 88 ? 5.095 11.354 -20.667 1.00 60.62 88 LEU A O 1
ATOM 729 N N . PRO A 1 89 ? 3.287 12.190 -21.715 1.00 55.97 89 PRO A N 1
ATOM 730 C CA . PRO A 1 89 ? 2.577 12.550 -20.484 1.00 55.97 89 PRO A CA 1
ATOM 731 C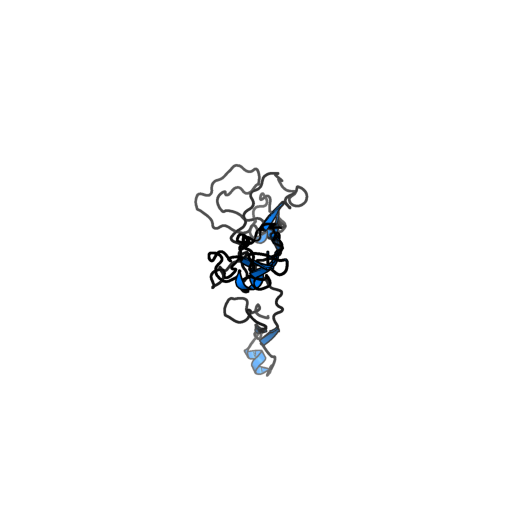 C . PRO A 1 89 ? 1.632 11.467 -19.922 1.00 55.97 89 PRO A C 1
ATOM 733 O O . PRO A 1 89 ? 1.219 11.589 -18.771 1.00 55.97 89 PRO A O 1
ATOM 736 N N . GLU A 1 90 ? 1.265 10.432 -20.689 1.00 53.09 90 GLU A N 1
ATOM 737 C CA . GLU A 1 90 ? 0.195 9.485 -20.320 1.00 53.09 90 GLU A CA 1
ATOM 738 C C . GLU A 1 90 ? 0.691 8.050 -20.136 1.00 53.09 90 GLU A C 1
ATOM 740 O O . GLU A 1 90 ? 0.999 7.370 -21.117 1.00 53.09 90 GLU A O 1
ATOM 745 N N . HIS A 1 91 ? 0.711 7.561 -18.888 1.00 56.38 91 HIS A N 1
ATOM 746 C CA . HIS A 1 91 ? 1.255 6.242 -18.553 1.00 56.38 91 HIS A CA 1
ATOM 747 C C . HIS A 1 91 ? 0.404 5.475 -17.550 1.00 56.38 91 HIS A C 1
ATOM 749 O O . HIS A 1 91 ? -0.136 6.033 -16.597 1.00 56.38 91 HIS A O 1
ATOM 755 N N . LEU A 1 92 ? 0.285 4.167 -17.788 1.00 53.88 92 LEU A N 1
ATOM 756 C CA . LEU A 1 92 ? -0.471 3.263 -16.936 1.00 53.88 92 LEU A CA 1
ATOM 757 C C . LEU A 1 92 ? 0.414 2.752 -15.800 1.00 53.88 92 LEU A C 1
ATOM 759 O O . LEU A 1 92 ? 1.570 2.377 -15.996 1.00 53.88 92 LEU A O 1
ATOM 763 N N . HIS A 1 93 ? -0.169 2.704 -14.612 1.00 57.56 93 HIS A N 1
ATOM 764 C CA . HIS A 1 93 ? 0.484 2.242 -13.405 1.00 57.56 93 HIS A CA 1
ATOM 765 C C . HIS A 1 93 ? -0.231 0.998 -12.888 1.00 57.56 93 HIS A C 1
ATOM 767 O O . HIS A 1 93 ? -1.455 0.989 -12.769 1.00 57.56 93 HIS A O 1
ATOM 773 N N . CYS A 1 94 ? 0.533 -0.041 -12.564 1.00 57.28 94 CYS A N 1
ATOM 774 C CA . CYS A 1 94 ? 0.001 -1.294 -12.044 1.00 57.28 94 CYS A CA 1
ATOM 775 C C . CYS A 1 94 ? 0.566 -1.545 -10.647 1.00 57.28 94 CYS A C 1
ATOM 777 O O . CYS A 1 94 ? 1.772 -1.431 -10.435 1.00 57.28 94 CYS A O 1
ATOM 779 N N . VAL A 1 95 ? -0.308 -1.925 -9.719 1.00 59.47 95 VAL A N 1
ATOM 780 C CA . VAL A 1 95 ? 0.057 -2.449 -8.400 1.00 59.47 95 VAL A CA 1
ATOM 781 C C . VAL A 1 95 ? -0.379 -3.909 -8.378 1.00 59.47 95 VAL A C 1
ATOM 783 O O . VAL A 1 95 ? -1.539 -4.206 -8.669 1.00 59.47 95 VAL A O 1
ATOM 786 N N . SER A 1 96 ? 0.529 -4.832 -8.065 1.00 57.66 96 SER A N 1
ATOM 787 C CA . SER A 1 96 ? 0.187 -6.246 -7.894 1.00 57.66 96 SER A CA 1
ATOM 788 C C . SER A 1 96 ? 0.043 -6.568 -6.411 1.00 57.66 96 SER A C 1
ATOM 790 O O . SER A 1 96 ? 1.013 -6.418 -5.682 1.00 57.66 96 SER A O 1
ATOM 792 N N . VAL A 1 97 ? -1.160 -7.007 -6.015 1.00 63.31 97 VAL A N 1
ATOM 793 C CA . VAL A 1 97 ? -1.530 -7.661 -4.740 1.00 63.31 97 VAL A CA 1
ATOM 794 C C . VAL A 1 97 ? -0.724 -7.200 -3.517 1.00 63.31 97 VAL A C 1
ATOM 796 O O . VAL A 1 97 ? 0.362 -7.705 -3.248 1.00 63.31 97 VAL A O 1
ATOM 799 N N . LEU A 1 98 ? -1.310 -6.296 -2.729 1.00 77.00 98 LEU A N 1
ATOM 800 C CA . LEU A 1 98 ? -0.751 -5.839 -1.459 1.00 77.00 98 LEU A CA 1
ATOM 801 C C . LEU A 1 98 ? -1.651 -6.257 -0.291 1.00 77.00 98 LEU A C 1
ATOM 803 O O . LEU A 1 98 ? -2.825 -5.883 -0.247 1.00 77.00 98 LEU A O 1
ATOM 807 N N . ASP A 1 99 ? -1.082 -6.978 0.673 1.00 77.31 99 ASP A N 1
ATOM 808 C CA . ASP A 1 99 ? -1.759 -7.326 1.920 1.00 77.31 99 ASP A CA 1
ATOM 809 C C . ASP A 1 99 ? -1.675 -6.161 2.918 1.00 77.31 99 ASP A C 1
ATOM 811 O O . ASP A 1 99 ? -0.598 -5.774 3.368 1.00 77.31 99 ASP A O 1
ATOM 815 N N . LEU A 1 100 ? -2.829 -5.598 3.280 1.00 84.81 100 LEU A N 1
ATOM 816 C CA . LEU A 1 100 ? -2.936 -4.527 4.286 1.00 84.81 100 LEU A CA 1
ATOM 817 C C . LEU A 1 100 ? -3.171 -5.064 5.707 1.00 84.81 100 LEU A C 1
ATOM 81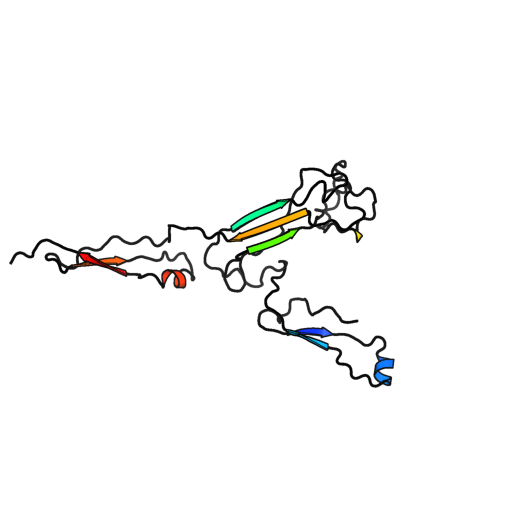9 O O . LEU A 1 100 ? -3.107 -4.310 6.680 1.00 84.81 100 LEU A O 1
ATOM 823 N N . CYS A 1 101 ? -3.463 -6.361 5.815 1.00 81.06 101 CYS A N 1
ATOM 824 C CA . CYS A 1 101 ? -3.682 -7.076 7.064 1.00 81.06 101 CYS A CA 1
ATOM 825 C C . CYS A 1 101 ? -2.374 -7.710 7.541 1.00 81.06 101 CYS A C 1
ATOM 827 O O . CYS A 1 101 ? -1.705 -8.411 6.781 1.00 81.06 101 CYS A O 1
ATOM 829 N N . LEU A 1 102 ? -2.015 -7.468 8.800 1.00 76.25 102 LEU A N 1
ATOM 830 C CA . LEU A 1 102 ? -0.759 -7.927 9.382 1.00 76.25 102 LEU A CA 1
ATOM 831 C C . LEU A 1 102 ? -0.936 -9.238 10.177 1.00 76.25 102 LEU A C 1
ATOM 833 O O . LEU A 1 102 ? -2.017 -9.501 10.711 1.00 76.25 102 LEU A O 1
ATOM 837 N N . PRO A 1 103 ? 0.129 -10.054 10.337 1.00 71.88 103 PRO A N 1
ATOM 838 C CA . PRO A 1 103 ? 0.068 -11.321 11.081 1.00 71.88 103 PRO A CA 1
ATOM 839 C C . PRO A 1 103 ? -0.287 -11.191 12.570 1.00 71.88 103 PRO A C 1
ATOM 841 O O . PRO A 1 103 ? -0.662 -12.172 13.203 1.00 71.88 103 PRO A O 1
ATOM 844 N N . ASN A 1 104 ? -0.155 -9.995 13.144 1.00 68.50 104 ASN A N 1
ATOM 845 C CA . ASN A 1 104 ? -0.534 -9.672 14.522 1.00 68.50 104 ASN A CA 1
ATOM 846 C C . ASN A 1 104 ? -2.022 -9.281 14.662 1.00 68.50 104 ASN A C 1
ATOM 848 O O . ASN A 1 104 ? -2.402 -8.728 15.692 1.00 68.50 104 ASN A O 1
ATOM 852 N N . CYS A 1 105 ? -2.843 -9.540 13.639 1.00 71.38 105 CYS A N 1
ATOM 853 C CA . CYS A 1 105 ? -4.268 -9.212 13.597 1.00 71.38 105 CYS A CA 1
ATOM 854 C C . CYS A 1 105 ? -4.567 -7.705 13.673 1.00 71.38 105 CYS A C 1
ATOM 856 O O . CYS A 1 105 ? -5.619 -7.303 14.168 1.00 71.38 105 CYS A O 1
ATOM 858 N N . THR A 1 106 ? -3.656 -6.865 13.165 1.00 74.88 106 THR A N 1
ATOM 859 C CA . THR A 1 106 ? -3.869 -5.417 13.024 1.00 74.88 106 THR A CA 1
ATOM 860 C C . THR A 1 106 ? -3.753 -4.966 11.568 1.00 74.88 106 THR A C 1
ATOM 862 O O . THR A 1 106 ? -3.245 -5.685 10.709 1.00 74.88 106 THR A O 1
ATOM 865 N N . TRP A 1 107 ? -4.189 -3.740 11.291 1.00 80.69 107 TRP A N 1
ATOM 866 C CA . TRP A 1 107 ? -4.055 -3.103 9.981 1.00 80.69 107 TRP A CA 1
ATOM 867 C C . TRP A 1 107 ? -2.740 -2.341 9.853 1.00 80.69 107 TRP A C 1
ATOM 869 O O . TRP A 1 107 ? -2.322 -1.675 10.800 1.00 80.69 107 TRP A O 1
ATOM 879 N N . LEU A 1 108 ? -2.131 -2.394 8.669 1.00 86.00 108 LEU A N 1
ATOM 880 C CA . LEU A 1 108 ? -0.973 -1.582 8.299 1.00 86.00 108 LEU A CA 1
ATOM 881 C C . LEU A 1 108 ? -1.266 -0.089 8.529 1.00 86.00 108 LEU A C 1
ATOM 883 O O . LEU A 1 108 ? -2.331 0.385 8.154 1.00 86.00 108 LEU A O 1
ATOM 887 N N . ASP A 1 109 ? -0.351 0.660 9.148 1.00 80.50 109 ASP A N 1
ATOM 888 C CA . ASP A 1 109 ? -0.564 2.094 9.419 1.00 80.50 109 ASP A CA 1
ATOM 889 C C . ASP A 1 109 ? -0.112 2.981 8.253 1.00 80.50 109 ASP A C 1
ATOM 891 O O . ASP A 1 109 ? -0.815 3.903 7.834 1.00 80.50 109 ASP A O 1
ATOM 895 N N . ASN A 1 110 ? 1.074 2.700 7.716 1.00 84.25 110 ASN A N 1
ATOM 896 C CA . ASN A 1 110 ? 1.673 3.445 6.620 1.00 84.25 110 ASN A CA 1
ATOM 897 C C . ASN A 1 110 ? 2.488 2.503 5.735 1.00 84.25 110 ASN A C 1
ATOM 899 O O . ASN A 1 110 ? 3.211 1.642 6.234 1.00 84.25 110 ASN A O 1
ATOM 903 N N . TYR A 1 111 ? 2.396 2.708 4.429 1.00 86.44 111 TYR A N 1
ATOM 904 C CA . TYR A 1 111 ? 3.152 1.977 3.429 1.00 86.44 111 TYR A CA 1
ATOM 905 C C . TYR A 1 111 ? 3.609 2.920 2.333 1.00 86.44 111 TYR A C 1
ATOM 907 O O . TYR A 1 111 ? 2.838 3.742 1.835 1.00 86.44 111 TYR A O 1
ATOM 915 N N . GLU A 1 112 ? 4.866 2.773 1.946 1.00 87.75 112 GLU A N 1
ATOM 916 C CA . GLU A 1 112 ? 5.453 3.546 0.873 1.00 87.75 112 GLU A CA 1
ATOM 917 C C . GLU A 1 112 ? 6.314 2.637 0.005 1.00 87.75 112 GLU A C 1
ATOM 919 O O . GLU A 1 112 ? 7.220 1.967 0.500 1.00 87.75 112 GLU A O 1
ATOM 924 N N . GLU A 1 113 ? 6.047 2.633 -1.298 1.00 86.31 113 GLU A N 1
ATOM 925 C CA . GLU A 1 113 ? 6.842 1.867 -2.247 1.00 86.31 113 GLU A CA 1
ATOM 926 C C . GLU A 1 113 ? 7.100 2.635 -3.542 1.00 86.31 113 GLU A C 1
ATOM 928 O O . GLU A 1 113 ? 6.200 3.181 -4.185 1.00 86.31 113 GLU A O 1
ATOM 933 N N . LEU A 1 114 ? 8.361 2.605 -3.964 1.00 83.50 114 LEU A N 1
ATOM 934 C CA . LEU A 1 114 ? 8.796 3.050 -5.279 1.00 83.50 114 LEU A CA 1
ATOM 935 C C . LEU A 1 114 ? 8.622 1.928 -6.302 1.00 83.50 114 LEU A C 1
ATOM 937 O O . LEU A 1 114 ? 9.105 0.814 -6.101 1.00 83.50 114 LEU A O 1
ATOM 941 N N . HIS A 1 115 ? 7.948 2.250 -7.401 1.00 83.69 115 HIS A N 1
ATOM 942 C CA . HIS A 1 115 ? 7.640 1.320 -8.478 1.00 83.69 115 HIS A CA 1
ATOM 943 C C . HIS A 1 115 ? 8.553 1.581 -9.678 1.00 83.69 115 HIS A C 1
ATOM 945 O O . HIS A 1 115 ? 8.667 2.714 -10.158 1.00 83.69 115 HIS A O 1
ATOM 951 N N . ASN A 1 116 ? 9.190 0.515 -10.164 1.00 83.50 116 ASN A N 1
ATOM 952 C CA . ASN A 1 116 ? 10.019 0.526 -11.369 1.00 83.50 116 ASN A CA 1
ATOM 953 C C . ASN A 1 116 ? 9.194 0.133 -12.601 1.00 83.50 116 ASN A C 1
ATOM 955 O O . ASN A 1 116 ? 8.212 -0.598 -12.448 1.00 83.50 116 ASN A O 1
ATOM 959 N N . PRO A 1 117 ? 9.581 0.577 -13.809 1.00 80.56 117 PRO A N 1
ATOM 960 C CA . PRO A 1 117 ? 8.853 0.248 -15.028 1.00 80.56 117 PRO A CA 1
ATOM 961 C C . PRO A 1 117 ? 8.806 -1.263 -15.282 1.00 80.56 117 PRO A C 1
ATOM 963 O O . PRO A 1 117 ? 9.783 -1.987 -15.067 1.00 80.56 117 PRO A O 1
ATOM 966 N N . ILE A 1 118 ? 7.656 -1.732 -15.753 1.00 82.62 118 ILE A N 1
ATOM 967 C CA . ILE A 1 118 ? 7.371 -3.136 -16.040 1.00 82.62 118 ILE A CA 1
ATOM 968 C C . ILE A 1 118 ? 6.755 -3.215 -17.437 1.00 82.62 118 ILE A C 1
ATOM 970 O O . ILE A 1 118 ? 5.899 -2.406 -17.790 1.00 82.62 118 ILE A O 1
ATOM 974 N N . ASP A 1 119 ? 7.184 -4.203 -18.210 1.00 80.81 119 ASP A N 1
ATOM 975 C CA . ASP A 1 119 ? 6.595 -4.577 -19.485 1.00 80.81 119 ASP A CA 1
ATOM 976 C C . ASP A 1 119 ? 5.449 -5.571 -19.247 1.00 80.81 119 ASP A C 1
ATOM 978 O O . ASP A 1 119 ? 5.619 -6.604 -18.594 1.00 80.81 119 ASP A O 1
ATOM 982 N N . ALA A 1 120 ? 4.267 -5.246 -19.768 1.00 83.94 120 ALA A N 1
ATOM 983 C CA . ALA A 1 120 ? 3.084 -6.096 -19.688 1.00 83.94 120 ALA A CA 1
ATOM 984 C C . ALA A 1 120 ? 3.120 -7.281 -20.675 1.00 83.94 120 ALA A C 1
ATOM 986 O O . ALA A 1 120 ? 2.278 -8.171 -20.572 1.00 83.94 120 ALA A O 1
ATOM 987 N N . GLY A 1 121 ? 4.047 -7.290 -21.640 1.00 81.25 121 GLY A N 1
ATOM 988 C CA . GLY A 1 121 ? 4.224 -8.380 -22.600 1.00 81.25 121 GLY A CA 1
ATOM 989 C C . GLY A 1 121 ? 3.135 -8.451 -23.675 1.00 81.25 121 GLY A C 1
ATOM 990 O O . GLY A 1 121 ? 2.804 -9.544 -24.141 1.00 81.25 121 GLY A O 1
ATOM 991 N N . THR A 1 122 ? 2.544 -7.303 -24.027 1.00 83.50 122 THR A N 1
ATOM 992 C CA . THR A 1 122 ? 1.402 -7.200 -24.963 1.00 83.50 122 THR A CA 1
ATOM 993 C C . THR A 1 122 ? 1.716 -6.452 -26.260 1.00 83.50 122 THR A C 1
ATOM 995 O O . THR A 1 122 ? 1.029 -6.664 -27.260 1.00 83.50 122 THR A O 1
ATOM 998 N N . ASP A 1 123 ? 2.761 -5.624 -26.274 1.00 83.00 123 ASP A N 1
ATOM 999 C CA . ASP A 1 123 ? 3.227 -4.866 -27.437 1.00 83.00 123 ASP A CA 1
ATOM 1000 C C . ASP A 1 123 ? 4.759 -4.979 -27.514 1.00 83.00 123 ASP A C 1
ATOM 1002 O O . ASP A 1 123 ? 5.432 -4.932 -26.488 1.00 83.00 123 ASP A O 1
ATOM 1006 N N . ILE A 1 124 ? 5.308 -5.176 -28.715 1.00 83.31 124 ILE A N 1
ATOM 1007 C CA . ILE A 1 124 ? 6.760 -5.275 -28.964 1.00 83.31 124 ILE A CA 1
ATOM 1008 C C . ILE A 1 124 ? 7.389 -3.941 -29.388 1.00 83.31 124 ILE A C 1
ATOM 1010 O O . ILE A 1 124 ? 8.545 -3.900 -29.818 1.00 83.31 124 ILE A O 1
ATOM 1014 N N . GLY A 1 125 ? 6.627 -2.852 -29.348 1.00 82.69 125 GLY A N 1
ATOM 1015 C CA . GLY A 1 125 ? 7.106 -1.496 -29.556 1.00 82.69 125 GLY A CA 1
ATOM 1016 C C . GLY A 1 125 ? 8.229 -1.153 -28.578 1.00 82.69 125 GLY A C 1
ATOM 1017 O O . GLY A 1 125 ? 8.144 -1.407 -27.383 1.00 82.69 125 GLY A O 1
ATOM 1018 N N . ILE A 1 126 ? 9.310 -0.576 -29.104 1.00 82.38 126 ILE A N 1
ATOM 1019 C CA . ILE A 1 126 ? 10.521 -0.245 -28.331 1.00 82.38 126 ILE A CA 1
ATOM 1020 C C . ILE A 1 126 ? 10.569 1.225 -27.885 1.00 82.38 126 ILE A C 1
ATOM 1022 O O . ILE A 1 126 ? 11.401 1.588 -27.056 1.00 82.38 126 ILE A O 1
ATOM 1026 N N . GLN A 1 127 ? 9.697 2.063 -28.447 1.00 82.81 127 GLN A N 1
ATOM 1027 C CA . GLN A 1 127 ? 9.599 3.501 -28.188 1.00 82.81 127 GLN A CA 1
ATOM 1028 C C . GLN A 1 127 ? 8.237 3.834 -27.590 1.00 82.81 127 GLN A C 1
ATOM 1030 O O . GLN A 1 127 ? 7.250 3.172 -27.914 1.00 82.81 127 GLN A O 1
ATOM 1035 N N . TYR A 1 128 ? 8.183 4.881 -26.767 1.00 77.94 128 TYR A N 1
ATOM 1036 C CA . TYR A 1 128 ? 6.941 5.327 -26.132 1.00 77.94 128 TYR A CA 1
ATOM 1037 C C . TYR A 1 128 ? 5.862 5.735 -27.144 1.00 77.94 128 TYR A C 1
ATOM 1039 O O . TYR A 1 128 ? 4.692 5.411 -26.960 1.00 77.94 128 TYR A O 1
ATOM 1047 N N . ASP A 1 129 ? 6.259 6.422 -28.214 1.00 76.94 129 ASP A N 1
ATOM 1048 C CA . ASP A 1 129 ? 5.406 6.932 -29.294 1.00 76.94 129 ASP A CA 1
ATOM 1049 C C . ASP A 1 129 ? 5.491 6.084 -30.577 1.00 76.94 129 ASP A C 1
ATOM 1051 O O . ASP A 1 129 ? 5.035 6.492 -31.648 1.00 76.94 129 ASP A O 1
ATOM 1055 N N . GLY A 1 130 ? 6.067 4.882 -30.476 1.00 79.00 130 GLY A N 1
ATOM 1056 C CA . GLY A 1 130 ? 6.201 3.966 -31.599 1.00 79.00 130 GLY A CA 1
ATOM 1057 C C . GLY A 1 130 ? 4.847 3.452 -32.116 1.00 79.00 130 GLY A C 1
ATOM 1058 O O . GLY A 1 130 ? 3.849 3.431 -31.390 1.00 79.00 130 GLY A O 1
ATOM 1059 N N . PRO A 1 131 ? 4.784 2.978 -33.374 1.00 84.06 131 PRO A N 1
ATOM 1060 C CA . PRO A 1 131 ? 3.587 2.317 -33.877 1.00 84.06 131 PRO A CA 1
ATOM 1061 C C . PRO A 1 131 ? 3.302 1.070 -33.036 1.00 84.06 131 PRO A C 1
ATOM 1063 O O . PRO A 1 131 ? 4.217 0.290 -32.771 1.00 84.06 131 PRO A O 1
ATOM 1066 N N . LYS A 1 132 ? 2.032 0.863 -32.671 1.00 83.19 132 LYS A N 1
ATOM 1067 C CA . LYS A 1 132 ? 1.599 -0.328 -31.928 1.00 83.19 132 LYS A CA 1
ATOM 1068 C C . LYS A 1 132 ? 1.967 -1.590 -32.697 1.00 83.19 132 LYS A C 1
ATOM 1070 O O . LYS A 1 132 ? 1.612 -1.729 -33.872 1.00 83.19 132 LYS A O 1
ATOM 1075 N N . ARG A 1 133 ? 2.666 -2.510 -32.042 1.00 84.69 133 ARG A N 1
ATOM 1076 C CA . ARG A 1 133 ? 3.063 -3.797 -32.614 1.00 84.69 133 ARG A CA 1
ATOM 1077 C C . ARG A 1 133 ? 2.601 -4.884 -31.656 1.00 84.69 133 ARG A C 1
ATOM 1079 O O . ARG A 1 133 ? 3.336 -5.218 -30.733 1.00 84.69 133 ARG A O 1
ATOM 1086 N N . PRO A 1 134 ? 1.388 -5.424 -31.837 1.00 86.06 134 PRO A N 1
ATOM 1087 C CA . PRO A 1 134 ? 0.863 -6.412 -30.912 1.00 86.06 134 PRO A CA 1
ATOM 1088 C C . PRO A 1 134 ? 1.783 -7.633 -30.864 1.00 86.06 134 PRO A C 1
ATOM 1090 O O . PRO A 1 134 ? 2.240 -8.133 -31.894 1.00 86.06 134 PRO A O 1
ATOM 1093 N N . GLU A 1 135 ? 2.053 -8.100 -29.653 1.00 83.88 135 GLU A N 1
ATOM 1094 C CA . GLU A 1 135 ? 2.786 -9.335 -29.429 1.00 83.88 135 GLU A CA 1
ATOM 1095 C C . GLU A 1 135 ? 1.846 -10.528 -29.676 1.00 83.88 135 GLU A C 1
ATOM 1097 O O . GLU A 1 135 ? 0.804 -10.667 -29.032 1.00 83.88 135 GLU A O 1
ATOM 1102 N N . ASN A 1 136 ? 2.211 -11.402 -30.617 1.00 82.69 136 ASN A N 1
ATOM 1103 C CA . ASN A 1 136 ? 1.369 -12.533 -31.025 1.00 82.69 136 ASN A CA 1
ATOM 1104 C C . ASN A 1 136 ? 1.408 -13.687 -30.011 1.00 82.69 136 ASN A C 1
ATOM 1106 O O . ASN A 1 136 ? 0.504 -14.522 -29.986 1.00 82.69 136 ASN A O 1
ATOM 1110 N N . SER A 1 137 ? 2.436 -13.735 -29.160 1.00 83.25 137 SER A N 1
ATOM 1111 C CA . SER A 1 137 ? 2.567 -14.719 -28.082 1.00 83.25 137 SER A CA 1
ATOM 1112 C C . SER A 1 137 ? 2.641 -14.030 -26.724 1.00 83.25 137 SER A C 1
ATOM 1114 O O . SER A 1 137 ? 3.611 -13.330 -26.454 1.00 83.25 137 SER A O 1
ATOM 1116 N N . ARG A 1 138 ? 1.655 -14.255 -25.844 1.00 75.50 138 ARG A N 1
ATOM 1117 C CA . ARG A 1 138 ? 1.628 -13.636 -24.506 1.00 75.50 138 ARG A CA 1
ATOM 1118 C C . ARG A 1 138 ? 2.946 -13.873 -23.768 1.00 75.50 138 ARG A C 1
ATOM 1120 O O . ARG A 1 138 ? 3.276 -15.015 -23.446 1.00 75.50 138 ARG A O 1
ATOM 1127 N N . LYS A 1 139 ? 3.666 -12.791 -23.478 1.00 76.94 139 LYS A N 1
ATOM 1128 C CA . LYS A 1 139 ? 4.869 -12.822 -22.647 1.00 76.94 139 LYS A CA 1
ATOM 1129 C C . LYS A 1 139 ? 4.496 -12.624 -21.177 1.00 76.94 139 LYS A C 1
ATOM 1131 O O . LYS A 1 139 ? 3.483 -11.985 -20.886 1.00 76.94 139 LYS A O 1
ATOM 1136 N N . PRO A 1 140 ? 5.272 -13.190 -20.238 1.00 79.88 140 PRO A N 1
ATOM 1137 C CA . PRO A 1 140 ? 5.095 -12.882 -18.829 1.00 79.88 140 PRO A CA 1
ATOM 1138 C C . PRO A 1 140 ? 5.363 -11.394 -18.581 1.00 79.88 140 PRO A C 1
ATOM 1140 O O . PRO A 1 140 ? 6.209 -10.791 -19.239 1.00 79.88 140 PRO A O 1
ATOM 1143 N N . ILE A 1 141 ? 4.660 -10.834 -17.599 1.00 78.44 141 ILE A N 1
ATOM 1144 C CA . ILE A 1 141 ? 4.921 -9.487 -17.092 1.00 78.44 141 ILE A CA 1
ATOM 1145 C C . ILE A 1 141 ? 6.348 -9.463 -16.529 1.00 78.44 141 ILE A C 1
ATOM 1147 O O . ILE A 1 141 ? 6.684 -10.298 -15.686 1.00 78.44 141 ILE A O 1
ATOM 1151 N N . ALA A 1 142 ? 7.189 -8.540 -16.994 1.00 79.31 142 ALA A N 1
ATOM 1152 C CA . ALA A 1 142 ? 8.618 -8.545 -16.687 1.00 79.31 142 ALA A CA 1
ATOM 1153 C C . ALA A 1 142 ? 9.151 -7.138 -16.371 1.00 79.31 142 ALA A C 1
ATOM 1155 O O . ALA A 1 142 ? 8.720 -6.164 -16.983 1.00 79.31 142 ALA A O 1
ATOM 1156 N N . PRO A 1 143 ? 10.102 -6.994 -15.431 1.00 80.62 143 PRO A N 1
ATOM 1157 C CA . PRO A 1 143 ? 10.697 -5.698 -15.126 1.00 80.62 143 PRO A CA 1
ATOM 1158 C C . PRO A 1 143 ? 11.544 -5.185 -16.296 1.00 80.62 143 PRO A C 1
ATOM 1160 O O . PRO A 1 143 ? 12.288 -5.940 -16.926 1.00 80.62 143 PRO A O 1
ATOM 1163 N N . ILE A 1 144 ? 11.481 -3.877 -16.541 1.00 79.50 144 ILE A N 1
ATOM 1164 C CA . ILE A 1 144 ? 12.330 -3.202 -17.524 1.00 79.50 144 ILE A CA 1
ATOM 1165 C C . ILE A 1 144 ? 13.642 -2.825 -16.829 1.00 79.50 144 ILE A C 1
ATOM 1167 O O . ILE A 1 144 ? 13.696 -1.933 -15.980 1.00 79.50 144 ILE A O 1
ATOM 1171 N N . VAL A 1 145 ? 14.713 -3.535 -17.177 1.00 81.25 145 VAL A N 1
ATOM 1172 C CA . VAL A 1 145 ? 16.060 -3.347 -16.617 1.00 81.25 145 VAL A CA 1
ATOM 1173 C C . VAL A 1 145 ? 17.058 -3.075 -17.729 1.00 81.25 145 VAL A C 1
ATOM 1175 O O . VAL A 1 145 ? 16.968 -3.679 -18.798 1.00 81.25 145 VAL A O 1
ATOM 1178 N N . SER A 1 146 ? 18.034 -2.199 -17.487 1.00 80.19 146 SER A N 1
ATOM 1179 C CA . SER A 1 146 ? 18.987 -1.797 -18.532 1.00 80.19 146 SER A CA 1
ATOM 1180 C C . SER A 1 146 ? 19.819 -2.964 -19.068 1.00 80.19 146 SER A C 1
ATOM 1182 O O . SER A 1 146 ? 20.157 -2.974 -20.247 1.00 80.19 146 SER A O 1
ATOM 1184 N N . SER A 1 147 ? 20.086 -3.987 -18.247 1.00 80.88 147 SER A N 1
ATOM 1185 C CA . SER A 1 147 ? 20.841 -5.183 -18.651 1.00 80.88 147 SER A CA 1
ATOM 1186 C C . SER A 1 147 ? 20.187 -5.978 -19.783 1.00 80.88 147 SER A C 1
ATOM 1188 O O . SER A 1 147 ? 20.885 -6.661 -20.526 1.00 80.88 147 SER A O 1
ATOM 1190 N N . ASN A 1 148 ? 18.859 -5.900 -19.915 1.00 79.81 148 ASN A N 1
ATOM 1191 C CA . ASN A 1 148 ? 18.097 -6.671 -20.901 1.00 79.81 148 ASN A CA 1
ATOM 1192 C C . ASN A 1 148 ? 17.785 -5.857 -22.167 1.00 79.81 148 ASN A C 1
ATOM 1194 O O . ASN A 1 148 ? 17.190 -6.382 -23.106 1.00 79.81 148 ASN A O 1
ATOM 1198 N N . ILE A 1 149 ? 18.171 -4.580 -22.204 1.00 82.69 149 ILE A N 1
ATOM 1199 C CA . ILE A 1 149 ? 17.828 -3.651 -23.281 1.00 82.69 149 ILE A CA 1
ATOM 1200 C C . ILE A 1 149 ? 19.061 -3.447 -24.147 1.00 82.69 149 ILE A C 1
ATOM 1202 O O . ILE A 1 149 ? 19.912 -2.604 -23.877 1.00 82.69 149 ILE A O 1
ATOM 1206 N N . THR A 1 150 ? 19.154 -4.240 -25.208 1.00 82.50 150 THR A N 1
ATOM 1207 C CA . THR A 1 150 ? 20.293 -4.207 -26.134 1.00 82.50 150 THR A CA 1
ATOM 1208 C C . THR A 1 150 ? 20.067 -3.281 -27.329 1.00 82.50 150 THR A C 1
ATOM 1210 O O . THR A 1 150 ? 21.028 -2.854 -27.961 1.00 82.50 150 THR A O 1
ATOM 1213 N N . ASP A 1 151 ? 18.809 -2.970 -27.662 1.00 85.50 151 ASP A N 1
ATOM 1214 C CA . ASP A 1 151 ? 18.471 -2.074 -28.773 1.00 85.50 151 ASP A CA 1
ATOM 1215 C C . ASP A 1 151 ? 18.613 -0.608 -28.338 1.00 85.50 151 ASP A C 1
ATOM 1217 O O . ASP A 1 151 ? 17.883 -0.125 -27.468 1.00 85.50 151 ASP A O 1
ATOM 1221 N N . ASN A 1 152 ? 19.532 0.119 -28.980 1.00 88.25 152 ASN A N 1
ATOM 1222 C CA . ASN A 1 152 ? 19.812 1.523 -28.681 1.00 88.25 152 ASN A CA 1
ATOM 1223 C C . ASN A 1 152 ? 18.653 2.482 -28.996 1.00 88.25 152 ASN A C 1
ATOM 1225 O O . ASN A 1 152 ? 18.630 3.615 -28.504 1.00 88.25 152 ASN A O 1
ATOM 1229 N N . ARG A 1 153 ? 17.669 2.037 -29.783 1.00 86.31 153 ARG A N 1
ATOM 1230 C CA . ARG A 1 153 ? 16.465 2.807 -30.101 1.00 86.31 153 ARG A CA 1
ATOM 1231 C C . ARG A 1 153 ? 15.443 2.759 -28.977 1.00 86.31 153 ARG A C 1
ATOM 1233 O O . ARG A 1 153 ? 14.561 3.609 -28.963 1.00 86.31 153 ARG A O 1
ATOM 1240 N N . SER A 1 154 ? 15.577 1.825 -28.032 1.00 86.31 154 SER A N 1
ATOM 1241 C CA . SER A 1 154 ? 14.695 1.765 -26.871 1.00 86.31 154 SER A CA 1
ATOM 1242 C C . SER A 1 154 ? 14.756 3.066 -26.078 1.00 86.31 154 SER A C 1
ATOM 1244 O O . SER A 1 154 ? 15.844 3.594 -25.813 1.00 86.31 154 SER A O 1
ATOM 1246 N N . SER A 1 155 ? 13.600 3.579 -25.664 1.00 84.25 155 SER A N 1
ATOM 1247 C CA . SER A 1 155 ? 13.534 4.792 -24.843 1.00 84.25 155 SER A CA 1
ATOM 1248 C C . SER A 1 155 ? 14.106 4.584 -23.427 1.00 84.25 155 SER A C 1
ATOM 1250 O O . SER A 1 155 ? 14.431 5.554 -22.747 1.00 84.25 155 SER A O 1
ATOM 1252 N N . PHE A 1 156 ? 14.332 3.327 -23.022 1.00 84.38 156 PHE A N 1
ATOM 1253 C CA . PHE A 1 156 ? 14.971 2.924 -21.763 1.00 84.38 156 PHE A CA 1
ATOM 1254 C C . PHE A 1 156 ? 16.440 2.473 -21.926 1.00 84.38 156 PHE A C 1
ATOM 1256 O O . PHE A 1 156 ? 17.038 1.958 -20.983 1.00 84.38 156 PHE A O 1
ATOM 1263 N N . TYR A 1 157 ? 17.038 2.624 -23.114 1.00 84.31 157 TYR A N 1
ATOM 1264 C CA . TYR A 1 157 ? 18.424 2.214 -23.363 1.00 84.31 157 TYR A CA 1
ATOM 1265 C C . TYR A 1 157 ? 19.450 3.084 -22.617 1.00 84.31 157 TYR A C 1
ATOM 1267 O O . TYR A 1 157 ? 19.324 4.308 -22.559 1.00 84.31 157 TYR A O 1
ATOM 1275 N N . GLY A 1 158 ? 20.530 2.454 -22.146 1.00 83.31 158 GLY A N 1
ATOM 1276 C CA . GLY A 1 158 ? 21.683 3.118 -21.538 1.00 83.31 158 GLY A CA 1
ATOM 1277 C C . GLY A 1 158 ? 21.755 2.884 -20.033 1.00 83.31 158 GLY A C 1
ATOM 1278 O O . GLY A 1 158 ? 22.436 1.966 -19.585 1.00 83.31 158 GLY A O 1
ATOM 1279 N N . ASN A 1 159 ? 21.060 3.711 -19.252 1.00 80.44 159 ASN A N 1
ATOM 1280 C CA . ASN A 1 159 ? 21.090 3.647 -17.788 1.00 80.44 159 ASN A CA 1
ATOM 1281 C C . ASN A 1 159 ? 19.891 2.882 -17.224 1.00 80.44 159 ASN A C 1
ATOM 1283 O O . ASN A 1 159 ? 18.834 2.828 -17.847 1.00 80.44 159 ASN A O 1
ATOM 1287 N N . GLN A 1 160 ? 20.047 2.323 -16.018 1.00 83.25 160 GLN A N 1
ATOM 1288 C CA . GLN A 1 160 ? 18.936 1.703 -15.295 1.00 83.25 160 GLN A CA 1
ATOM 1289 C C . GLN A 1 160 ? 17.814 2.738 -15.100 1.00 83.25 160 GLN A C 1
ATOM 1291 O O . GLN A 1 160 ? 18.077 3.797 -14.519 1.00 83.25 160 GLN A O 1
ATOM 1296 N N . PRO A 1 161 ? 16.579 2.449 -15.552 1.00 82.31 161 PRO A N 1
ATOM 1297 C CA . PRO A 1 161 ? 15.457 3.350 -15.344 1.00 82.31 161 PRO A CA 1
ATOM 1298 C C . PRO A 1 161 ? 15.235 3.599 -13.844 1.00 82.31 161 PRO A C 1
ATOM 1300 O O . PRO A 1 161 ? 15.185 2.627 -13.078 1.00 82.31 161 PRO A O 1
ATOM 1303 N N . PRO A 1 162 ? 15.116 4.865 -13.401 1.00 84.19 162 PRO A N 1
ATOM 1304 C CA . PRO A 1 162 ? 14.756 5.166 -12.019 1.00 84.19 162 PRO A CA 1
ATOM 1305 C C . PRO A 1 162 ? 13.310 4.722 -11.734 1.00 84.19 162 PRO A C 1
ATOM 1307 O O . PRO A 1 162 ? 12.567 4.401 -12.654 1.00 84.19 162 PRO A O 1
ATOM 1310 N N . PRO A 1 163 ? 12.830 4.736 -10.487 1.00 87.56 163 PRO A N 1
ATOM 1311 C CA . PRO A 1 163 ? 11.407 4.550 -10.229 1.00 87.56 163 PRO A CA 1
ATOM 1312 C C . PRO A 1 163 ? 10.560 5.596 -10.966 1.00 87.56 163 PRO A C 1
ATOM 1314 O O . PRO A 1 163 ? 10.885 6.784 -10.968 1.00 87.56 163 PRO A O 1
ATOM 1317 N N . PHE A 1 164 ? 9.471 5.163 -11.601 1.00 84.75 164 PHE A N 1
ATOM 1318 C CA . PHE A 1 164 ? 8.570 6.051 -12.355 1.00 84.75 164 PHE A CA 1
ATOM 1319 C C . PHE A 1 164 ? 7.359 6.491 -11.541 1.00 84.75 164 PHE A C 1
ATOM 1321 O O . PHE A 1 164 ? 6.625 7.393 -11.947 1.00 84.75 164 PHE A O 1
ATOM 1328 N N . ALA A 1 165 ? 7.154 5.872 -10.383 1.00 86.50 165 ALA A N 1
ATOM 1329 C CA . ALA A 1 165 ? 6.070 6.219 -9.500 1.00 86.50 165 ALA A CA 1
ATOM 1330 C C . ALA A 1 165 ? 6.329 5.828 -8.053 1.00 86.50 165 ALA A C 1
ATOM 1332 O O . ALA A 1 165 ? 7.178 4.992 -7.738 1.00 86.50 165 ALA A O 1
ATOM 1333 N N . LYS A 1 166 ? 5.538 6.436 -7.179 1.00 86.50 166 LYS A N 1
ATOM 1334 C CA . LYS A 1 166 ? 5.544 6.218 -5.747 1.00 86.50 166 LYS A CA 1
ATOM 1335 C C . LYS A 1 166 ? 4.119 5.964 -5.271 1.00 86.50 166 LYS A C 1
ATOM 1337 O O . LYS A 1 166 ? 3.247 6.817 -5.436 1.00 86.50 166 LYS A O 1
ATOM 1342 N N . LEU A 1 167 ? 3.900 4.798 -4.675 1.00 86.81 167 LEU A N 1
ATOM 1343 C CA . LEU A 1 167 ? 2.658 4.433 -4.010 1.00 86.81 167 LEU A CA 1
ATOM 1344 C C . LEU A 1 167 ? 2.779 4.783 -2.530 1.00 86.81 167 LEU A C 1
ATOM 1346 O O . LEU A 1 167 ? 3.695 4.320 -1.857 1.00 86.81 167 LEU A O 1
ATOM 1350 N N . ASN A 1 168 ? 1.854 5.597 -2.038 1.00 89.88 168 ASN A N 1
ATOM 1351 C CA . ASN A 1 168 ? 1.703 5.916 -0.627 1.00 89.88 168 ASN A CA 1
ATOM 1352 C C . ASN A 1 168 ? 0.339 5.417 -0.152 1.00 89.88 168 ASN A C 1
ATOM 1354 O O . ASN A 1 168 ? -0.681 5.754 -0.751 1.00 89.88 168 ASN A O 1
ATOM 1358 N N . ILE A 1 169 ? 0.314 4.644 0.928 1.00 89.44 169 ILE A N 1
ATOM 1359 C CA . ILE A 1 169 ? -0.917 4.156 1.547 1.00 89.44 169 ILE A CA 1
ATOM 1360 C C . ILE A 1 169 ? -0.865 4.510 3.020 1.00 89.44 169 ILE A C 1
ATOM 1362 O O . ILE A 1 169 ? 0.065 4.130 3.727 1.00 89.44 169 ILE A O 1
ATOM 1366 N N . LYS A 1 170 ? -1.875 5.238 3.483 1.00 88.81 170 LYS A N 1
ATOM 1367 C CA . LYS A 1 170 ? -1.999 5.641 4.883 1.00 88.81 170 LYS A CA 1
ATOM 1368 C C . LYS A 1 170 ? -3.331 5.181 5.431 1.00 88.81 170 LYS A C 1
ATOM 1370 O O . LYS A 1 170 ? -4.366 5.454 4.822 1.00 88.81 170 LYS A O 1
ATOM 1375 N N . ARG A 1 171 ? -3.319 4.513 6.584 1.00 84.75 171 ARG A N 1
ATOM 1376 C CA . ARG A 1 171 ? -4.550 4.223 7.316 1.00 84.75 171 ARG A CA 1
ATOM 1377 C C . ARG A 1 171 ? -5.130 5.540 7.801 1.00 84.75 171 ARG A C 1
ATOM 1379 O O . ARG A 1 171 ? -4.460 6.309 8.490 1.00 84.75 171 ARG A O 1
ATOM 1386 N N . ILE A 1 172 ? -6.372 5.808 7.428 1.00 84.69 172 ILE A N 1
ATOM 1387 C CA . ILE A 1 172 ? -7.094 6.973 7.917 1.00 84.69 172 ILE A CA 1
ATOM 1388 C C . ILE A 1 172 ? -7.941 6.539 9.105 1.00 84.69 172 ILE A C 1
ATOM 1390 O O . ILE A 1 172 ? -8.748 5.614 9.018 1.00 84.69 172 ILE A O 1
ATOM 1394 N N . MET A 1 173 ? -7.738 7.211 10.237 1.00 66.38 173 MET A N 1
ATOM 1395 C CA . MET A 1 173 ? -8.665 7.120 11.355 1.00 66.38 173 MET A CA 1
ATOM 1396 C C . MET A 1 173 ? -9.943 7.803 10.897 1.00 66.38 173 MET A C 1
ATOM 1398 O O . MET A 1 173 ? -9.980 9.023 10.732 1.00 66.38 173 MET A O 1
ATOM 1402 N N . VAL A 1 174 ? -10.982 7.020 10.647 1.00 56.12 174 VAL A N 1
ATOM 1403 C CA . VAL A 1 174 ? -12.302 7.603 10.474 1.00 56.12 174 VAL A CA 1
ATOM 1404 C C . VAL A 1 174 ? -12.660 8.178 11.834 1.00 56.12 174 VAL A C 1
ATOM 1406 O O . VAL A 1 174 ? -12.681 7.456 12.831 1.00 56.12 174 VAL A O 1
ATOM 1409 N N . GLN A 1 175 ? -12.880 9.490 11.899 1.00 50.09 175 GLN A N 1
ATOM 1410 C CA . GLN A 1 175 ? -13.656 10.063 12.989 1.00 50.09 175 GLN A CA 1
ATOM 1411 C C . GLN A 1 175 ? -15.084 9.555 12.809 1.00 50.09 175 GLN A C 1
ATOM 1413 O O . GLN A 1 175 ? -15.955 10.261 12.307 1.00 50.09 175 GLN A O 1
ATOM 1418 N N . ASP A 1 176 ? -15.304 8.292 13.159 1.00 45.88 176 ASP A N 1
ATOM 1419 C CA . ASP A 1 176 ? -16.638 7.782 13.362 1.00 45.88 176 ASP A CA 1
ATOM 1420 C C . ASP A 1 176 ? -17.137 8.489 14.616 1.00 45.88 176 ASP A C 1
ATOM 1422 O O . ASP A 1 176 ? -16.884 8.086 15.748 1.00 45.88 176 ASP A O 1
ATOM 1426 N N . ASN A 1 177 ? -17.889 9.564 14.397 1.00 45.12 177 ASN A N 1
ATOM 1427 C CA . ASN A 1 177 ? -18.821 10.089 15.389 1.00 45.12 177 ASN A CA 1
ATOM 1428 C C . ASN A 1 177 ? -19.987 9.100 15.641 1.00 45.12 177 ASN A C 1
ATOM 1430 O O . ASN A 1 177 ? -20.993 9.464 16.240 1.00 45.12 177 ASN A O 1
ATOM 1434 N N . ASP A 1 178 ? -19.844 7.862 15.165 1.00 45.41 178 ASP A N 1
ATOM 1435 C CA . ASP A 1 178 ? -20.799 6.774 15.175 1.00 45.41 178 ASP A CA 1
ATOM 1436 C C . ASP A 1 178 ? -20.065 5.494 15.608 1.00 45.41 178 ASP A C 1
ATOM 1438 O O . ASP A 1 178 ? -19.803 4.577 14.831 1.00 45.41 178 ASP A O 1
ATOM 1442 N N . LEU A 1 179 ? -19.670 5.437 16.887 1.00 54.28 179 LEU A N 1
ATOM 1443 C CA . LEU A 1 179 ? -19.552 4.134 17.539 1.00 54.28 179 LEU A CA 1
ATOM 1444 C C . LEU A 1 179 ? -20.934 3.480 17.397 1.00 54.28 179 LEU A C 1
ATOM 1446 O O . LEU A 1 179 ? -21.876 3.911 18.061 1.00 54.28 179 LEU A O 1
ATOM 1450 N N . SER A 1 180 ? -21.043 2.463 16.540 1.00 53.53 180 SER A N 1
ATOM 1451 C CA . SER A 1 180 ? -22.245 1.655 16.288 1.00 53.53 180 SER A CA 1
ATOM 1452 C C . SER A 1 180 ? -22.652 0.836 17.530 1.00 53.53 180 SER A C 1
ATOM 1454 O O . SER A 1 180 ? -22.636 -0.394 17.552 1.00 53.53 180 SER A O 1
ATOM 1456 N N . CYS A 1 181 ? -22.999 1.524 18.612 1.00 55.28 181 CYS A N 1
ATOM 1457 C CA . CYS A 1 181 ? -23.587 0.986 19.832 1.00 55.28 181 CYS A CA 1
ATOM 1458 C C . CYS A 1 181 ? -24.737 1.912 20.245 1.00 55.28 181 CYS A C 1
ATOM 1460 O O . CYS A 1 181 ? -24.608 2.646 21.233 1.00 55.28 181 CYS A O 1
ATOM 1462 N N . PRO A 1 182 ? -25.846 1.937 19.482 1.00 60.91 182 PRO A N 1
ATOM 1463 C CA . PRO A 1 182 ? -26.992 2.759 19.833 1.00 60.91 182 PRO A CA 1
ATOM 1464 C C . PRO A 1 182 ? -27.483 2.389 21.239 1.00 60.91 182 PRO A C 1
ATOM 1466 O O . PRO A 1 182 ? -27.716 1.222 21.566 1.00 60.91 182 PRO A O 1
ATOM 1469 N N . MET A 1 183 ? -27.603 3.402 22.095 1.00 71.00 183 MET A N 1
ATOM 1470 C CA . MET A 1 183 ? -28.164 3.253 23.436 1.00 71.00 183 MET A CA 1
ATOM 1471 C C . MET A 1 183 ? -29.649 2.909 23.355 1.00 71.00 183 MET A C 1
ATOM 1473 O O . MET A 1 183 ? -30.382 3.510 22.569 1.00 71.00 183 MET A O 1
ATOM 1477 N N . ALA A 1 184 ? -30.111 2.014 24.228 1.00 79.19 184 ALA A N 1
ATOM 1478 C CA . ALA A 1 184 ? -31.538 1.855 24.459 1.00 79.19 184 ALA A CA 1
ATOM 1479 C C . ALA A 1 184 ? -32.134 3.126 25.088 1.00 79.19 184 ALA A C 1
ATOM 1481 O O . ALA A 1 184 ? -31.437 3.963 25.679 1.00 79.19 184 ALA A O 1
ATOM 1482 N N . THR A 1 185 ? -33.455 3.255 24.991 1.00 87.00 185 THR A N 1
ATOM 1483 C CA . THR A 1 185 ? -34.205 4.284 25.712 1.00 87.00 185 THR A CA 1
ATOM 1484 C C . THR A 1 185 ? -34.056 4.098 27.223 1.00 87.00 185 THR A C 1
ATOM 1486 O O . THR A 1 185 ? -33.903 2.979 27.713 1.00 87.00 185 THR A O 1
ATOM 1489 N N . TRP A 1 186 ? -34.114 5.198 27.977 1.00 88.31 186 TRP A N 1
ATOM 1490 C CA . TRP A 1 186 ? -34.127 5.136 29.438 1.00 88.31 186 TRP A CA 1
ATOM 1491 C C . TRP A 1 186 ? -35.336 4.351 29.951 1.00 88.31 186 TRP A C 1
ATOM 1493 O O . TRP A 1 186 ? -36.440 4.507 29.435 1.00 88.31 186 TRP A O 1
ATOM 1503 N N . SER A 1 187 ? -35.122 3.552 30.995 1.00 91.06 187 SER A N 1
ATOM 1504 C CA . SER A 1 187 ? -36.197 2.930 31.758 1.00 91.06 187 SER A CA 1
ATOM 1505 C C . SER A 1 187 ? -37.063 3.981 32.449 1.00 91.06 187 SER A C 1
ATOM 1507 O O . SER A 1 187 ? -36.632 5.114 32.695 1.00 91.06 187 SER A O 1
ATOM 1509 N N . GLU A 1 188 ? -38.243 3.547 32.882 1.00 92.94 188 GLU A N 1
ATOM 1510 C CA . GLU A 1 188 ? -39.011 4.266 33.892 1.00 92.94 188 GLU A CA 1
ATOM 1511 C C . GLU A 1 188 ? -38.197 4.466 35.178 1.00 92.94 188 GLU A C 1
ATOM 1513 O O . GLU A 1 188 ? -37.215 3.760 35.456 1.00 92.94 188 GLU A O 1
ATOM 1518 N N . CYS A 1 189 ? -38.604 5.467 35.954 1.00 94.00 189 CYS A N 1
ATOM 1519 C CA . CYS A 1 189 ? -37.975 5.792 37.225 1.00 94.00 189 CYS A CA 1
ATOM 1520 C C . CYS A 1 189 ? -38.210 4.660 38.242 1.00 94.00 189 CYS A C 1
ATOM 1522 O O . CYS A 1 189 ? -39.307 4.117 38.335 1.00 94.00 189 CYS A O 1
ATOM 1524 N N . SER A 1 190 ? -37.194 4.310 39.037 1.00 94.62 190 SER A N 1
ATOM 1525 C CA . SER A 1 190 ? -37.279 3.230 40.038 1.00 94.62 190 SER A CA 1
ATOM 1526 C C . SER A 1 190 ? -38.291 3.480 41.162 1.00 94.62 190 SER A C 1
ATOM 1528 O O . SER A 1 190 ? -38.592 2.576 41.936 1.00 94.62 190 SER A O 1
ATOM 1530 N N . VAL A 1 191 ? -38.761 4.717 41.291 1.00 90.94 191 VAL A N 1
ATOM 1531 C CA . VAL A 1 191 ? -39.802 5.144 42.226 1.00 90.94 191 VAL A CA 1
ATOM 1532 C C . VAL A 1 191 ? -40.939 5.766 41.427 1.00 90.94 191 VAL A C 1
ATOM 1534 O O . VAL A 1 191 ? -40.708 6.290 40.343 1.00 90.94 191 VAL A O 1
ATOM 1537 N N . THR A 1 192 ? -42.153 5.748 41.972 1.00 91.38 192 THR A N 1
ATOM 1538 C CA . THR A 1 192 ? -43.335 6.392 41.370 1.00 91.38 192 THR A CA 1
ATOM 1539 C C . THR A 1 192 ? -43.590 7.802 41.913 1.00 91.38 192 THR A C 1
ATOM 1541 O O . THR A 1 192 ? -44.397 8.546 41.359 1.00 91.38 192 THR A O 1
ATOM 1544 N N . CYS A 1 193 ? -42.890 8.199 42.979 1.00 87.56 193 CYS A N 1
ATOM 1545 C CA . CYS A 1 193 ? -42.932 9.531 43.575 1.00 87.56 193 CYS A CA 1
ATOM 1546 C C . CYS A 1 193 ? -41.622 9.825 44.33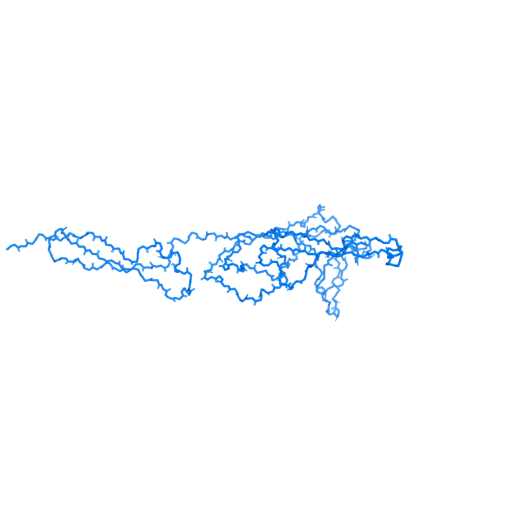1 1.00 87.56 193 CYS A C 1
ATOM 1548 O O . CYS A 1 193 ? -40.880 8.916 44.702 1.00 87.56 193 CYS A O 1
ATOM 1550 N N . GLY A 1 194 ? -41.334 11.101 44.576 1.00 87.12 194 GLY A N 1
ATOM 1551 C CA . GLY A 1 194 ? -40.147 11.557 45.297 1.00 87.12 194 GLY A CA 1
ATOM 1552 C C . GLY A 1 194 ? -38.920 11.804 44.410 1.00 87.12 194 GLY A C 1
ATOM 1553 O O . GLY A 1 194 ? -38.936 11.627 43.193 1.00 87.12 194 GLY A O 1
ATOM 1554 N N . ARG A 1 195 ? -37.835 12.272 45.043 1.00 88.94 195 ARG A N 1
ATOM 1555 C CA . ARG A 1 195 ? -36.610 12.757 44.370 1.00 88.94 195 ARG A CA 1
ATOM 1556 C C . ARG A 1 195 ? -35.431 11.780 44.396 1.00 88.94 195 ARG A C 1
ATOM 1558 O O . ARG A 1 195 ? -34.352 12.124 43.930 1.00 88.94 195 ARG A O 1
ATOM 1565 N N . ASN A 1 196 ? -35.636 10.578 44.927 1.00 90.12 196 ASN A N 1
ATOM 1566 C CA . ASN A 1 196 ? -34.573 9.593 45.148 1.00 90.12 196 ASN A CA 1
ATOM 1567 C C . ASN A 1 196 ? -34.640 8.438 44.136 1.00 90.12 196 ASN A C 1
ATOM 1569 O O . ASN A 1 196 ? -34.246 7.314 44.440 1.00 90.12 196 ASN A O 1
ATOM 1573 N N . GLY A 1 197 ? -35.199 8.698 42.954 1.00 90.62 197 GLY A N 1
ATOM 1574 C CA . GLY A 1 197 ? -35.338 7.706 41.901 1.00 90.62 197 GLY A CA 1
ATOM 1575 C C . GLY A 1 197 ? -34.089 7.581 41.041 1.00 90.62 197 GLY A C 1
ATOM 1576 O O . GLY A 1 197 ? -33.318 8.530 40.893 1.00 90.62 197 GLY A O 1
ATOM 1577 N N . ILE A 1 198 ? -33.924 6.418 40.416 1.00 94.12 198 ILE A N 1
ATOM 1578 C CA . ILE A 1 198 ? -32.897 6.166 39.403 1.00 94.12 198 ILE A CA 1
ATOM 1579 C C . ILE A 1 198 ? -33.569 5.574 38.165 1.00 94.12 198 ILE A C 1
ATOM 1581 O O . ILE A 1 198 ? -34.436 4.708 38.277 1.00 94.12 198 ILE A O 1
ATOM 1585 N N . ARG A 1 199 ? -33.147 6.013 36.981 1.00 93.00 199 ARG A N 1
ATOM 1586 C CA . ARG A 1 199 ? -33.456 5.356 35.704 1.00 93.00 199 ARG A CA 1
ATOM 1587 C C . ARG A 1 199 ? -32.195 4.723 35.129 1.00 93.00 199 ARG A C 1
ATOM 1589 O O . ARG A 1 199 ? -31.093 5.229 35.357 1.00 93.00 199 ARG A O 1
ATOM 1596 N N . ARG A 1 200 ? -32.357 3.614 34.409 1.00 92.88 200 ARG A N 1
ATOM 1597 C CA . ARG A 1 200 ? -31.261 2.850 33.799 1.00 92.88 200 ARG A CA 1
ATOM 1598 C C . ARG A 1 200 ? -31.425 2.807 32.287 1.00 92.88 200 ARG A C 1
ATOM 1600 O O . ARG A 1 200 ? -32.548 2.791 31.794 1.00 92.88 200 ARG A O 1
ATOM 1607 N N . ARG A 1 201 ? -30.322 2.776 31.550 1.00 87.31 201 ARG A N 1
ATOM 1608 C CA . ARG A 1 201 ? -30.316 2.417 30.127 1.00 87.31 201 ARG A CA 1
ATOM 1609 C C . ARG A 1 201 ? -29.154 1.484 29.843 1.00 87.31 201 ARG A C 1
ATOM 1611 O O . ARG A 1 201 ? -28.129 1.547 30.521 1.00 87.31 201 ARG A O 1
ATOM 1618 N N . THR A 1 202 ? -29.318 0.653 28.827 1.00 81.94 202 THR A N 1
ATOM 1619 C CA . THR A 1 202 ? -28.322 -0.331 28.409 1.00 81.94 202 THR A CA 1
ATOM 1620 C C . THR A 1 202 ? -27.953 -0.103 26.952 1.00 81.94 202 THR A C 1
ATOM 1622 O O . THR A 1 202 ? -28.808 0.261 26.143 1.00 81.94 202 THR A O 1
ATOM 1625 N N . ARG A 1 203 ? -26.699 -0.356 26.585 1.00 73.31 203 ARG A N 1
ATOM 1626 C CA . ARG A 1 203 ? -26.296 -0.476 25.175 1.00 73.31 203 ARG A CA 1
ATOM 1627 C C . ARG A 1 203 ? -26.174 -1.949 24.813 1.00 73.31 203 ARG A C 1
ATOM 1629 O O . ARG A 1 203 ? -25.725 -2.746 25.633 1.00 73.31 203 ARG A O 1
ATOM 1636 N N . THR A 1 204 ? -26.550 -2.307 23.591 1.00 63.97 204 THR A N 1
ATOM 1637 C CA . THR A 1 204 ? -26.274 -3.645 23.055 1.00 63.97 204 THR A CA 1
ATOM 1638 C C . THR A 1 204 ? -25.158 -3.535 22.034 1.00 63.97 204 THR A C 1
ATOM 1640 O O . THR A 1 204 ? -25.190 -2.673 21.159 1.00 63.97 204 THR A O 1
ATOM 1643 N N . LEU A 1 205 ? -24.145 -4.384 22.180 1.00 56.97 205 LEU A N 1
ATOM 1644 C CA . LEU A 1 205 ? -23.145 -4.561 21.137 1.00 56.97 205 LEU A CA 1
ATOM 1645 C C . LEU A 1 205 ? -23.811 -5.400 20.052 1.00 56.97 205 LEU A C 1
ATOM 1647 O O . LEU A 1 205 ? -24.256 -6.517 20.329 1.00 56.97 205 LEU A O 1
ATOM 1651 N N . LEU A 1 206 ? -23.953 -4.850 18.845 1.00 52.25 206 LEU A N 1
ATOM 1652 C CA . LEU A 1 206 ? -24.517 -5.604 17.733 1.00 52.25 206 LEU A CA 1
ATOM 1653 C C . LEU A 1 206 ? -23.565 -6.763 17.426 1.00 52.25 206 LEU A C 1
ATOM 1655 O O . LEU A 1 206 ? -22.424 -6.582 17.010 1.00 52.25 206 LEU A O 1
ATOM 1659 N N . SER A 1 207 ? -24.051 -7.980 17.653 1.00 44.72 207 SER A N 1
ATOM 1660 C CA . SER A 1 207 ? -23.280 -9.227 17.684 1.00 44.72 207 SER A CA 1
ATOM 1661 C C . SER A 1 207 ? -22.705 -9.672 16.332 1.00 44.72 207 SER A C 1
ATOM 1663 O O . SER A 1 207 ? -22.174 -10.777 16.230 1.00 44.72 207 SER A O 1
ATOM 1665 N N . ASN A 1 208 ? -22.825 -8.850 15.286 1.00 44.84 208 ASN A N 1
ATOM 1666 C CA . ASN A 1 208 ? -22.247 -9.132 13.973 1.00 44.84 208 ASN A CA 1
ATOM 1667 C C . ASN A 1 208 ? -20.798 -8.651 13.822 1.00 44.84 208 ASN A C 1
ATOM 1669 O O . ASN A 1 208 ? -20.139 -9.048 12.864 1.00 44.84 208 ASN A O 1
ATOM 1673 N N . HIS A 1 209 ? -20.259 -7.914 14.791 1.00 48.09 209 HIS A N 1
ATOM 1674 C CA . HIS A 1 209 ? -18.823 -7.659 14.886 1.00 48.09 209 HIS A CA 1
ATOM 1675 C C . HIS A 1 209 ? -18.159 -8.809 15.650 1.00 48.09 209 HIS A C 1
ATOM 1677 O O . HIS A 1 209 ? -18.007 -8.796 16.873 1.00 48.09 209 HIS A O 1
ATOM 1683 N N . ARG A 1 210 ? -17.835 -9.887 14.928 1.00 40.62 210 ARG A N 1
ATOM 1684 C CA . ARG A 1 210 ? -17.204 -11.069 15.522 1.00 40.62 210 ARG A CA 1
ATOM 1685 C C . ARG A 1 210 ? -15.845 -10.700 16.143 1.00 40.62 210 ARG A C 1
ATOM 1687 O O . ARG A 1 210 ? -14.937 -10.230 15.473 1.00 40.62 210 ARG A O 1
ATOM 1694 N N . ALA A 1 211 ? -15.739 -10.996 17.437 1.00 42.56 211 ALA A N 1
ATOM 1695 C CA . ALA A 1 211 ? -14.532 -11.201 18.244 1.00 42.56 211 ALA A CA 1
ATOM 1696 C C . ALA A 1 211 ? -13.599 -10.017 18.596 1.00 42.56 211 ALA A C 1
ATOM 1698 O O . ALA A 1 211 ? -12.760 -10.220 19.470 1.00 42.56 211 ALA A O 1
ATOM 1699 N N . VAL A 1 212 ? -13.736 -8.796 18.051 1.00 43.03 212 VAL A N 1
ATOM 1700 C CA . VAL A 1 212 ? -12.851 -7.651 18.439 1.00 43.03 212 VAL A CA 1
ATOM 1701 C C . VAL A 1 212 ? -13.539 -6.403 18.967 1.00 43.03 212 VAL A C 1
ATOM 1703 O O . VAL A 1 212 ? -12.888 -5.590 19.626 1.00 43.03 212 VAL A O 1
ATOM 1706 N N . ASP A 1 213 ? -14.866 -6.329 18.906 1.00 46.03 213 ASP A N 1
ATOM 1707 C CA . ASP A 1 213 ? -15.595 -5.335 19.705 1.00 46.03 213 ASP A CA 1
ATOM 1708 C C . ASP A 1 213 ? -15.448 -5.560 21.212 1.00 46.03 213 ASP A C 1
ATOM 1710 O O . ASP A 1 213 ? -15.748 -4.676 22.013 1.00 46.03 213 ASP A O 1
ATOM 1714 N N . GLN A 1 214 ? -14.907 -6.709 21.622 1.00 44.81 214 GLN A N 1
ATOM 1715 C CA . GLN A 1 214 ? -14.698 -7.011 23.022 1.00 44.81 214 GLN A CA 1
ATOM 1716 C C . GLN A 1 214 ? -13.680 -6.055 23.666 1.00 44.81 214 GLN A C 1
ATOM 1718 O O . GLN A 1 214 ? -13.985 -5.545 24.729 1.00 44.81 214 GLN A O 1
ATOM 1723 N N . HIS A 1 215 ? -12.551 -5.683 23.048 1.00 44.31 215 HIS A N 1
ATOM 1724 C CA . HIS A 1 215 ? -11.559 -4.824 23.732 1.00 44.31 215 HIS A CA 1
ATOM 1725 C C . HIS A 1 215 ? -11.812 -3.310 23.633 1.00 44.31 215 HIS A C 1
ATOM 1727 O O . HIS A 1 215 ? -11.418 -2.581 24.544 1.00 44.31 215 HIS A O 1
ATOM 1733 N N . ARG A 1 216 ? -12.504 -2.813 22.596 1.00 45.84 216 ARG A N 1
ATOM 1734 C CA . ARG A 1 216 ? -12.876 -1.382 22.502 1.00 45.84 216 ARG A CA 1
ATOM 1735 C C . ARG A 1 216 ? -14.201 -1.055 23.191 1.00 45.84 216 ARG A C 1
ATOM 1737 O O . ARG A 1 216 ? -14.345 0.060 23.682 1.00 45.84 216 ARG A O 1
ATOM 1744 N N . CYS A 1 217 ? -15.127 -2.011 23.301 1.00 48.53 217 CYS A N 1
ATOM 1745 C CA . CYS A 1 217 ? -16.365 -1.818 24.060 1.00 48.53 217 CYS A CA 1
ATOM 1746 C C . CYS A 1 217 ? -16.267 -2.258 25.528 1.00 48.53 217 CYS A C 1
ATOM 1748 O O . CYS A 1 217 ? -17.106 -1.843 26.322 1.00 48.53 217 CYS A O 1
ATOM 1750 N N . GLN A 1 218 ? -15.248 -3.031 25.931 1.00 50.19 218 GLN A N 1
ATOM 1751 C CA . GLN A 1 218 ? -15.022 -3.389 27.344 1.00 50.19 218 GLN A CA 1
ATOM 1752 C C . GLN A 1 218 ? -14.707 -2.193 28.248 1.00 50.19 218 GLN A C 1
ATOM 1754 O O . GLN A 1 218 ? -14.950 -2.273 29.449 1.00 50.19 218 GLN A O 1
ATOM 1759 N N . SER A 1 219 ? -14.167 -1.098 27.706 1.00 52.38 219 SER A N 1
ATOM 1760 C CA . SER A 1 219 ? -13.877 0.114 28.484 1.00 52.38 219 SER A CA 1
ATOM 1761 C C . SER A 1 219 ? -15.092 1.032 28.653 1.00 52.38 219 SER A C 1
ATOM 1763 O O . SER A 1 219 ? -15.022 2.009 29.399 1.00 52.38 219 SER A O 1
ATOM 1765 N N . LEU A 1 220 ? -16.209 0.733 27.983 1.00 59.94 220 LEU A N 1
ATOM 1766 C CA . LEU A 1 220 ? -17.430 1.524 28.042 1.00 59.94 220 LEU A CA 1
ATOM 1767 C C . LEU A 1 220 ? -18.453 0.862 28.979 1.00 59.94 220 LEU A C 1
ATOM 1769 O O . LEU A 1 220 ? -18.718 -0.333 28.847 1.00 59.94 220 LEU A O 1
ATOM 1773 N N . PRO A 1 221 ? -19.079 1.610 29.906 1.00 65.31 221 PRO A N 1
ATOM 1774 C CA . PRO A 1 221 ? -20.062 1.037 30.817 1.00 65.31 221 PRO A CA 1
ATOM 1775 C C . PRO A 1 221 ? -21.296 0.557 30.038 1.00 65.31 221 PRO A C 1
ATOM 1777 O O . PRO A 1 221 ? -21.995 1.345 29.394 1.00 65.31 221 PRO A O 1
ATOM 1780 N N . LEU A 1 222 ? -21.557 -0.754 30.082 1.00 70.88 222 LEU A N 1
ATOM 1781 C CA . LEU A 1 222 ? -22.692 -1.395 29.401 1.00 70.88 222 LEU A CA 1
ATOM 1782 C C . LEU A 1 222 ? -24.047 -0.904 29.928 1.00 70.88 222 LEU A C 1
ATOM 1784 O O . LEU A 1 222 ? -25.025 -0.860 29.179 1.00 70.88 222 LEU A O 1
ATOM 1788 N N . GLU A 1 223 ? -24.071 -0.479 31.189 1.00 81.44 223 GLU A N 1
ATOM 1789 C CA . GLU A 1 223 ? -25.217 0.128 31.849 1.00 81.44 223 GLU A CA 1
ATOM 1790 C C . GLU A 1 223 ? -24.872 1.534 32.331 1.00 81.44 223 GLU A C 1
ATOM 1792 O O . GLU A 1 223 ? -23.806 1.776 32.897 1.00 81.44 223 GLU A O 1
ATOM 1797 N N . GLU A 1 224 ? -25.809 2.457 32.151 1.00 85.75 224 GLU A N 1
ATOM 1798 C CA . GLU A 1 224 ? -25.731 3.798 32.716 1.00 85.75 224 GLU A CA 1
ATOM 1799 C C . GLU A 1 224 ? -26.918 4.042 33.642 1.00 85.75 224 GLU A C 1
ATOM 1801 O O . GLU A 1 224 ? -28.058 3.681 33.335 1.00 85.75 224 GLU A O 1
ATOM 1806 N N . THR A 1 225 ? -26.651 4.696 34.772 1.00 90.94 225 THR A N 1
ATOM 1807 C CA . THR A 1 225 ? -27.663 5.097 35.752 1.00 90.94 225 THR A CA 1
ATOM 1808 C C . THR A 1 225 ? -27.680 6.606 35.904 1.00 90.94 225 THR A C 1
ATOM 1810 O O . THR A 1 225 ? -26.627 7.222 36.063 1.00 90.94 225 THR A O 1
ATOM 1813 N N . GLN A 1 226 ? -28.870 7.200 35.923 1.00 92.56 226 GLN A N 1
ATOM 1814 C CA . GLN A 1 226 ? -29.043 8.631 36.163 1.00 92.56 226 GLN A CA 1
ATOM 1815 C C . GLN A 1 226 ? -30.158 8.869 37.191 1.00 92.56 226 GLN A C 1
ATOM 1817 O O . GLN A 1 226 ? -31.155 8.140 37.165 1.00 92.56 226 GLN A O 1
ATOM 1822 N N . PRO A 1 227 ? -30.034 9.877 38.078 1.00 92.38 227 PRO A N 1
ATOM 1823 C CA . PRO A 1 227 ? -31.129 10.261 38.961 1.00 92.38 227 PRO A CA 1
ATOM 1824 C C . PRO A 1 227 ? -32.366 10.708 38.171 1.00 92.38 227 PRO A C 1
ATOM 1826 O O . PRO A 1 227 ? -32.260 11.358 37.127 1.00 92.38 227 PRO A O 1
ATOM 1829 N N . CYS A 1 228 ? -33.542 10.374 38.695 1.00 91.38 228 CYS A N 1
ATOM 1830 C CA . CYS A 1 228 ? -34.835 10.859 38.225 1.00 91.38 228 CYS A CA 1
ATOM 1831 C C . CYS A 1 228 ? -35.633 11.458 39.386 1.00 91.38 228 CYS A C 1
ATOM 1833 O O . CYS A 1 228 ? -35.574 10.996 40.527 1.00 91.38 228 CYS A O 1
ATOM 1835 N N . TYR A 1 229 ? -36.377 12.517 39.072 1.00 92.50 229 TYR A N 1
ATOM 1836 C CA . TYR A 1 229 ? -37.103 13.321 40.045 1.00 92.50 229 TYR A CA 1
ATOM 1837 C C . TYR A 1 229 ? -38.578 13.345 39.664 1.00 92.50 229 TYR A C 1
ATOM 1839 O O . TYR A 1 229 ? -38.938 13.891 38.623 1.00 92.50 229 TYR A O 1
ATOM 1847 N N . LEU A 1 230 ? -39.419 12.750 40.505 1.00 87.75 230 LEU A N 1
ATOM 1848 C CA . LEU A 1 230 ? -40.868 12.752 40.343 1.00 87.75 230 LEU A CA 1
ATOM 1849 C C . LEU A 1 230 ? -41.527 13.670 41.375 1.00 87.75 230 LEU A C 1
ATOM 1851 O O . LEU A 1 230 ? -40.882 14.204 42.285 1.00 87.75 230 LEU A O 1
ATOM 1855 N N . ASN A 1 231 ? -42.838 13.854 41.227 1.00 90.38 231 ASN A N 1
ATOM 1856 C CA . ASN A 1 231 ? -43.644 14.618 42.172 1.00 90.38 231 ASN A CA 1
ATOM 1857 C C . ASN A 1 231 ? -43.535 14.045 43.587 1.00 90.38 231 ASN A C 1
ATOM 1859 O O . ASN A 1 231 ? -43.334 12.845 43.771 1.00 90.38 231 ASN A O 1
ATOM 1863 N N . LEU A 1 232 ? -43.674 14.911 44.591 1.00 85.94 232 LEU A N 1
ATOM 1864 C CA . LEU A 1 232 ? -43.626 14.512 45.996 1.00 85.94 232 LEU A CA 1
ATOM 1865 C C . LEU A 1 232 ? -44.672 13.431 46.289 1.00 85.94 232 LEU A C 1
ATOM 1867 O O . LEU A 1 232 ? -45.806 13.509 45.818 1.00 85.94 232 LEU A O 1
ATOM 1871 N N . CYS A 1 233 ? -44.277 12.431 47.076 1.00 84.06 233 CYS A N 1
ATOM 1872 C CA . CYS A 1 233 ? -45.194 11.399 47.536 1.00 84.06 233 CYS A CA 1
ATOM 1873 C C . CYS A 1 233 ? -46.290 12.044 48.385 1.00 84.06 233 CYS A C 1
ATOM 1875 O O . CYS A 1 233 ? -46.000 12.792 49.321 1.00 84.06 233 CYS A O 1
ATOM 1877 N N . ARG A 1 234 ? -47.547 11.770 48.037 1.00 85.94 234 ARG A N 1
ATOM 1878 C CA . ARG A 1 234 ? -48.690 12.153 48.862 1.00 85.94 234 ARG A CA 1
ATOM 1879 C C . ARG A 1 234 ? -48.722 11.202 50.061 1.00 85.94 234 ARG A C 1
ATOM 1881 O O . ARG A 1 234 ? -48.671 9.992 49.849 1.00 85.94 234 ARG A O 1
ATOM 1888 N N . MET A 1 235 ? -48.720 11.758 51.272 1.00 73.38 235 MET A N 1
ATOM 1889 C CA . MET A 1 235 ? -48.942 11.000 52.510 1.00 73.38 235 MET A CA 1
ATOM 1890 C C . MET A 1 235 ? -50.416 10.642 52.656 1.00 73.38 235 MET A C 1
ATOM 1892 O O . MET A 1 235 ? -51.252 11.460 52.201 1.00 73.38 235 MET A O 1
#

pLDDT: mean 73.06, std 15.62, range [37.53, 94.62]

Foldseek 3Di:
DKDDKPDDDPDAPPDFGKIKIFDDDPDPVVCVVVVPDDDRMDIDTDDPPDPDPDDDPPPDDFQQQDDWDKDKDKFFPQDCVLQVFQGDDDDDDDDPDDDQGDPVNDGNAKDKDFAADKDQQAFPDQHPPDDGHGDPDRDHIGGDAQVVDPDPNHSCHDHGRGGRMMIIMGTDDPPPPCPPFDKDDWDPWPDPAAFATKIKIFTDDPPPSPDPCCPVCVVPPRMDIDTDHHHHDDD

Organism: NCBI:txid392033

Sequence (235 aa):
MWSEWSSYMDAICHRPGTQIRTRTYADKRAAMAAHCTEHLEQQQQCTLEYIPKAVHRPPYPCCACDEAKFQFTFQGLWSKQSYPKDWLPEHLHCVSVLDLCLPNCTWLDNYEELHNPIDAGTDIGIQYDGPKRPENSRKPIAPIVSSNITDNRSSFYGNQPPPFAKLNIKRIMVQDNDLSCPMATWSECSVTCGRNGIRRRTRTLLSNHRAVDQHRCQSLPLEETQPCYLNLCRM